Protein AF-A0A225NR59-F1 (afdb_monomer)

Radius of gyration: 24.7 Å; Cα contacts (8 Å, |Δi|>4): 193; chains: 1; bounding box: 70×63×64 Å

Organism: NCBI:txid1679460

Mean predicted aligned error: 16.96 Å

Sequence (267 aa):
MLPPLPATADVPAACGDSELRGACLKSCAVACEDPGFLQENVGYCLDNALVGRTPDMAPLTDAPHCAAHFDTAAAEPDAAESDAADIPEETDCSTLDRLSERRKCELAKVAPACSSTVSQLVGEAQLLVRVIDDEVSQYGDLLTRDWTDVTNQELLCSFTIDELDENYVIATENPAKLLSMKSRATDIQACQTEWEVFVRDNAATTGSDRLVDQVTRDAEDRLDALQGQIETISTSVATLENAAEIIVGIVDLHIIYCNPDGPTPPD

Structure (mmCIF, N/CA/C/O backbone):
data_AF-A0A225NR59-F1
#
_entry.id   AF-A0A225NR59-F1
#
loop_
_atom_site.group_PDB
_atom_site.id
_atom_site.type_symbol
_atom_site.label_atom_id
_atom_site.label_alt_id
_atom_site.label_comp_id
_atom_site.label_asym_id
_atom_site.label_entity_id
_atom_site.label_seq_id
_atom_site.pdbx_PDB_ins_code
_atom_site.Cartn_x
_atom_site.Cartn_y
_atom_site.Cartn_z
_atom_site.occupancy
_atom_site.B_iso_or_equiv
_atom_site.auth_seq_id
_atom_site.auth_comp_id
_atom_site.auth_asym_id
_atom_site.auth_atom_id
_atom_site.pdbx_PDB_model_num
ATOM 1 N N . MET A 1 1 ? 21.052 -50.364 10.014 1.00 35.09 1 MET A N 1
ATOM 2 C CA . MET A 1 1 ? 21.438 -49.112 9.335 1.00 35.09 1 MET A CA 1
ATOM 3 C C . MET A 1 1 ? 20.147 -48.381 9.041 1.00 35.09 1 MET A C 1
ATOM 5 O O . MET A 1 1 ? 19.395 -48.852 8.199 1.00 35.09 1 MET A O 1
ATOM 9 N N . LEU A 1 2 ? 19.822 -47.365 9.843 1.00 27.67 2 LEU A N 1
ATOM 10 C CA . LEU A 1 2 ? 18.687 -46.489 9.556 1.00 27.67 2 LEU A CA 1
ATOM 11 C C . LEU A 1 2 ? 19.075 -45.536 8.411 1.00 27.67 2 LEU A C 1
ATOM 13 O O . LEU A 1 2 ? 20.247 -45.154 8.348 1.00 27.67 2 LEU A O 1
ATOM 17 N N . PRO A 1 3 ? 18.142 -45.185 7.511 1.00 31.31 3 PRO A N 1
ATOM 18 C CA . PRO A 1 3 ? 18.387 -44.175 6.490 1.00 31.31 3 PRO A CA 1
ATOM 19 C C . PRO A 1 3 ? 18.597 -42.791 7.138 1.00 31.31 3 PRO A C 1
ATOM 21 O O . PRO A 1 3 ? 18.069 -42.548 8.227 1.00 31.31 3 PRO A O 1
ATOM 24 N N . PRO A 1 4 ? 19.380 -41.898 6.508 1.00 29.73 4 PRO A N 1
ATOM 25 C CA . PRO A 1 4 ? 19.554 -40.530 6.985 1.00 29.73 4 PRO A CA 1
ATOM 26 C C . PRO A 1 4 ? 18.217 -39.775 6.925 1.00 29.73 4 PRO A C 1
ATOM 28 O O . PRO A 1 4 ? 17.467 -39.919 5.961 1.00 29.73 4 PRO A O 1
ATOM 31 N N . LEU A 1 5 ? 17.920 -38.996 7.970 1.00 29.42 5 LEU A N 1
ATOM 32 C CA . LEU A 1 5 ? 16.810 -38.037 7.986 1.00 29.42 5 LEU A CA 1
ATOM 33 C C . LEU A 1 5 ? 17.047 -36.971 6.896 1.00 29.42 5 LEU A C 1
ATOM 35 O O . LEU A 1 5 ? 18.203 -36.576 6.710 1.00 29.42 5 LEU A O 1
ATOM 39 N N . PRO A 1 6 ? 16.009 -36.528 6.164 1.00 33.16 6 PRO A N 1
ATOM 40 C CA . PRO A 1 6 ? 16.171 -35.524 5.121 1.00 33.16 6 PRO A CA 1
ATOM 41 C C . PRO A 1 6 ? 16.565 -34.176 5.736 1.00 33.16 6 PRO A C 1
ATOM 43 O O . PRO A 1 6 ? 16.084 -33.802 6.803 1.00 33.16 6 PRO A O 1
ATOM 46 N N . ALA A 1 7 ? 17.473 -33.477 5.057 1.00 38.88 7 ALA A N 1
ATOM 47 C CA . ALA A 1 7 ? 17.830 -32.101 5.366 1.00 38.88 7 ALA A CA 1
ATOM 48 C C . ALA A 1 7 ? 16.610 -31.189 5.157 1.00 38.88 7 ALA A C 1
ATOM 50 O O . ALA A 1 7 ? 15.870 -31.365 4.189 1.00 38.88 7 ALA A O 1
ATOM 51 N N . THR A 1 8 ? 16.424 -30.232 6.064 1.00 43.00 8 THR A N 1
ATOM 52 C CA . THR A 1 8 ? 15.487 -29.112 5.929 1.00 43.00 8 THR A CA 1
ATOM 53 C C . THR A 1 8 ? 15.770 -28.380 4.622 1.00 43.00 8 THR A C 1
ATOM 55 O O . THR A 1 8 ? 16.885 -27.902 4.417 1.00 43.00 8 THR A O 1
ATOM 58 N N . ALA A 1 9 ? 14.791 -28.338 3.725 1.00 44.75 9 ALA A N 1
ATOM 59 C CA . ALA A 1 9 ? 14.881 -27.557 2.503 1.00 44.75 9 ALA A CA 1
ATOM 60 C C . ALA A 1 9 ? 14.202 -26.207 2.737 1.00 44.75 9 ALA A C 1
ATOM 62 O O . ALA A 1 9 ? 13.076 -26.172 3.236 1.00 44.75 9 ALA A O 1
ATOM 63 N N . ASP A 1 10 ? 14.873 -25.118 2.356 1.00 63.62 10 ASP A N 1
ATOM 64 C CA . ASP A 1 10 ? 14.230 -23.815 2.202 1.00 63.62 10 ASP A CA 1
ATOM 65 C C . ASP A 1 10 ? 12.964 -23.979 1.354 1.00 63.62 10 ASP A C 1
ATOM 67 O O . ASP A 1 10 ? 12.984 -24.654 0.317 1.00 63.62 10 ASP A O 1
ATOM 71 N N . VAL A 1 11 ? 11.851 -23.395 1.805 1.00 64.69 11 VAL A N 1
ATOM 72 C CA . VAL A 1 11 ? 10.526 -23.551 1.179 1.00 64.69 11 VAL A CA 1
ATOM 73 C C . VAL A 1 11 ? 10.568 -23.265 -0.337 1.00 64.69 11 VAL A C 1
ATOM 75 O O . VAL A 1 11 ? 10.035 -24.083 -1.093 1.00 64.69 11 VAL A O 1
ATOM 78 N N . PRO A 1 12 ? 11.276 -22.224 -0.832 1.00 63.84 12 PRO A N 1
ATOM 79 C CA . PRO A 1 12 ? 11.473 -22.014 -2.270 1.00 63.84 12 PRO A CA 1
ATOM 80 C C . PRO A 1 12 ? 12.200 -23.165 -2.985 1.00 63.84 12 PRO A C 1
ATOM 82 O O . PRO A 1 12 ? 11.816 -23.556 -4.087 1.00 63.84 12 PRO A O 1
ATOM 85 N N . ALA A 1 13 ? 13.215 -23.767 -2.360 1.00 73.25 13 ALA A N 1
ATOM 86 C CA . ALA A 1 13 ? 13.981 -24.865 -2.949 1.00 73.25 13 ALA A CA 1
ATOM 87 C C . ALA A 1 13 ? 13.173 -26.174 -3.006 1.00 73.25 13 ALA A C 1
ATOM 89 O O . ALA A 1 13 ? 13.198 -26.874 -4.020 1.00 73.25 13 ALA A O 1
ATOM 90 N N . ALA A 1 14 ? 12.409 -26.490 -1.955 1.00 74.50 14 ALA A N 1
ATOM 91 C CA . ALA A 1 14 ? 11.521 -27.658 -1.922 1.00 74.50 14 ALA A CA 1
ATOM 92 C C . ALA A 1 14 ? 10.396 -27.554 -2.963 1.00 74.50 14 ALA A C 1
ATOM 94 O O . ALA A 1 14 ? 10.054 -28.530 -3.633 1.00 74.50 14 ALA A O 1
ATOM 95 N N . CYS A 1 15 ? 9.860 -26.348 -3.142 1.00 81.00 15 CYS A N 1
ATOM 96 C CA . CYS A 1 15 ? 8.812 -26.061 -4.113 1.00 81.00 15 CYS A CA 1
ATOM 97 C C . CYS A 1 15 ? 9.334 -25.926 -5.553 1.00 81.00 15 CYS A C 1
ATOM 99 O O . CYS A 1 15 ? 8.544 -25.725 -6.470 1.00 81.00 15 CYS A O 1
ATOM 101 N N . GLY A 1 16 ? 10.636 -26.094 -5.806 1.00 77.69 16 GLY A N 1
ATOM 102 C CA . GLY A 1 16 ? 11.160 -26.231 -7.169 1.00 77.69 16 GLY A CA 1
ATOM 103 C C . GLY A 1 16 ? 10.673 -27.511 -7.867 1.00 77.69 16 GLY A C 1
ATOM 104 O O . GLY A 1 16 ? 10.491 -27.534 -9.091 1.00 77.69 16 GLY A O 1
ATOM 105 N N . ASP A 1 17 ? 10.380 -28.566 -7.101 1.00 82.88 17 ASP A N 1
ATOM 106 C CA . ASP A 1 17 ? 9.884 -29.841 -7.622 1.00 82.88 17 ASP A CA 1
ATOM 107 C C . ASP A 1 17 ? 8.422 -29.724 -8.100 1.00 82.88 17 ASP A C 1
ATOM 109 O O . ASP A 1 17 ? 7.538 -29.227 -7.398 1.00 82.88 17 ASP A O 1
ATOM 113 N N . SER A 1 18 ? 8.148 -30.163 -9.331 1.00 78.25 18 SER A N 1
ATOM 114 C CA . SER A 1 18 ? 6.807 -30.115 -9.925 1.00 78.25 18 SER A CA 1
ATOM 115 C C . SER A 1 18 ? 5.796 -31.054 -9.259 1.00 78.25 18 SER A C 1
ATOM 117 O O . SER A 1 18 ? 4.605 -30.739 -9.251 1.00 78.25 18 SER A O 1
ATOM 119 N N . GLU A 1 19 ? 6.233 -32.189 -8.706 1.00 80.00 19 GLU A N 1
ATOM 120 C CA . GLU A 1 19 ? 5.344 -33.122 -8.000 1.00 80.00 19 GLU A CA 1
ATOM 121 C C . GLU A 1 19 ? 4.915 -32.546 -6.646 1.00 80.00 19 GLU A C 1
ATOM 123 O O . GLU A 1 19 ? 3.725 -32.568 -6.320 1.00 80.00 19 GLU A O 1
ATOM 128 N N . LEU A 1 20 ? 5.849 -31.944 -5.900 1.00 82.06 20 LEU A N 1
ATOM 129 C CA . LEU A 1 20 ? 5.542 -31.271 -4.633 1.00 82.06 20 LEU A CA 1
ATOM 130 C C . LEU A 1 20 ? 4.666 -30.035 -4.843 1.00 82.06 20 LEU A C 1
ATOM 132 O O . LEU A 1 20 ? 3.708 -29.846 -4.101 1.00 82.06 20 LEU A O 1
ATOM 136 N N . ARG A 1 21 ? 4.901 -29.244 -5.893 1.00 84.12 21 ARG A N 1
ATOM 137 C CA . ARG A 1 21 ? 4.034 -28.104 -6.245 1.00 84.12 21 ARG A CA 1
ATOM 138 C C . ARG A 1 21 ? 2.584 -28.489 -6.507 1.00 84.12 21 ARG A C 1
ATOM 140 O O . ARG A 1 21 ? 1.676 -27.777 -6.098 1.00 84.12 21 ARG A O 1
ATOM 147 N N . GLY A 1 22 ? 2.356 -29.610 -7.188 1.00 80.94 22 GLY A N 1
ATOM 148 C CA . GLY A 1 22 ? 1.000 -30.084 -7.467 1.00 80.94 22 GLY A CA 1
ATOM 149 C C . GLY A 1 22 ? 0.289 -30.648 -6.235 1.00 80.94 22 GLY A C 1
ATOM 150 O O . GLY A 1 22 ? -0.932 -30.549 -6.131 1.00 80.94 22 GLY A O 1
ATOM 151 N N . ALA A 1 23 ? 1.038 -31.247 -5.307 1.00 83.31 23 ALA A N 1
ATOM 152 C CA . ALA A 1 23 ? 0.480 -31.926 -4.141 1.00 83.31 23 ALA A CA 1
ATOM 153 C C . ALA A 1 23 ? 0.411 -31.054 -2.875 1.00 83.31 23 ALA A C 1
ATOM 155 O O . ALA A 1 23 ? -0.440 -31.301 -2.019 1.00 83.31 23 ALA A O 1
ATOM 156 N N . CYS A 1 24 ? 1.283 -30.052 -2.752 1.00 86.19 24 CYS A N 1
ATOM 157 C CA . CYS A 1 24 ? 1.530 -29.274 -1.536 1.00 86.19 24 CYS A CA 1
ATOM 158 C C . CYS A 1 24 ? 1.283 -27.774 -1.757 1.00 86.19 24 CYS A C 1
ATOM 160 O O . CYS A 1 24 ? 2.121 -26.931 -1.436 1.00 86.19 24 CYS A O 1
ATOM 162 N N . LEU A 1 25 ? 0.128 -27.442 -2.342 1.00 84.75 25 LEU A N 1
ATOM 163 C CA . LEU A 1 25 ? -0.228 -26.079 -2.746 1.00 84.75 25 LEU A CA 1
ATOM 164 C C . LEU A 1 25 ? -0.242 -25.072 -1.588 1.00 84.75 25 LEU A C 1
ATOM 166 O O . LEU A 1 25 ? 0.129 -23.920 -1.791 1.00 84.75 25 LEU A O 1
ATOM 170 N N . LYS A 1 26 ? -0.666 -25.473 -0.383 1.00 83.19 26 LYS A N 1
ATOM 171 C CA . LYS A 1 26 ? -0.682 -24.586 0.789 1.00 83.19 26 LYS A CA 1
ATOM 172 C C . LYS A 1 26 ? 0.737 -24.362 1.305 1.00 83.19 26 LYS A C 1
ATOM 174 O O . LYS A 1 26 ? 1.104 -23.219 1.552 1.00 83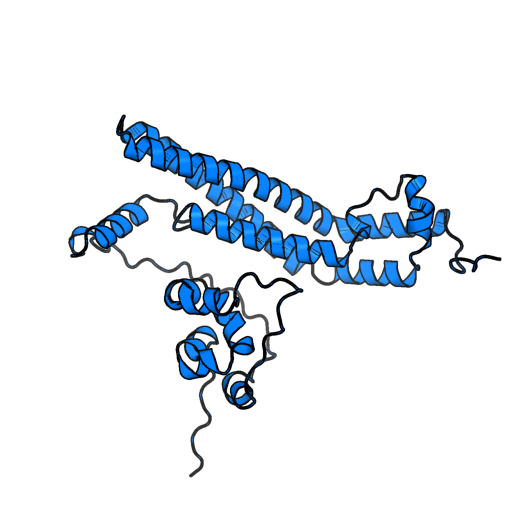.19 26 LYS A O 1
ATOM 179 N N . SER A 1 27 ? 1.536 -25.419 1.425 1.00 81.19 27 SER A N 1
ATOM 180 C CA . SER A 1 27 ? 2.933 -25.314 1.870 1.00 81.19 27 SER A CA 1
ATOM 181 C C . SER A 1 27 ? 3.795 -24.516 0.882 1.00 81.19 27 SER A C 1
ATOM 183 O O . SER A 1 27 ? 4.628 -23.713 1.291 1.00 81.19 27 SER A O 1
ATOM 185 N N . CYS A 1 28 ? 3.543 -24.664 -0.421 1.00 82.38 28 CYS A N 1
ATOM 186 C CA . CYS A 1 28 ? 4.257 -23.945 -1.475 1.00 82.38 28 CYS A CA 1
ATOM 187 C C . CYS A 1 28 ? 3.689 -22.564 -1.813 1.00 82.38 28 CYS A C 1
ATOM 189 O O . CYS A 1 28 ? 4.263 -21.877 -2.656 1.00 82.38 28 CYS A O 1
ATOM 191 N N . ALA A 1 29 ? 2.598 -22.132 -1.174 1.00 78.88 29 ALA A N 1
ATOM 192 C CA . ALA A 1 29 ? 2.084 -20.776 -1.351 1.00 78.88 29 ALA A CA 1
ATOM 193 C C . ALA A 1 29 ? 3.112 -19.732 -0.893 1.00 78.88 29 ALA A C 1
ATOM 195 O O . ALA A 1 29 ? 3.339 -18.753 -1.594 1.00 78.88 29 ALA A O 1
ATOM 196 N N . VAL A 1 30 ? 3.801 -20.007 0.220 1.00 76.81 30 VAL A N 1
ATOM 197 C CA . VAL A 1 30 ? 4.828 -19.122 0.792 1.00 76.81 30 VAL A CA 1
ATOM 198 C C . VAL A 1 30 ? 6.028 -18.963 -0.150 1.00 76.81 30 VAL A C 1
ATOM 200 O O . VAL A 1 30 ? 6.605 -17.889 -0.240 1.00 76.81 30 VAL A O 1
ATOM 203 N N . ALA A 1 31 ? 6.368 -19.989 -0.942 1.00 77.75 31 ALA A N 1
ATOM 204 C CA . ALA A 1 31 ? 7.421 -19.871 -1.955 1.00 77.75 31 ALA A CA 1
ATOM 205 C C . ALA A 1 31 ? 7.082 -18.832 -3.038 1.00 77.75 31 ALA A C 1
ATOM 207 O O . ALA A 1 31 ? 7.982 -18.222 -3.598 1.00 77.75 31 ALA A O 1
ATOM 208 N N . CYS A 1 32 ? 5.799 -18.597 -3.331 1.00 74.69 32 CYS A N 1
ATOM 209 C CA . CYS A 1 32 ? 5.384 -17.573 -4.292 1.00 74.69 32 CYS A CA 1
ATOM 210 C C . CYS A 1 32 ? 5.471 -16.136 -3.738 1.00 74.69 32 CYS A C 1
ATOM 212 O O . CYS A 1 32 ? 5.231 -15.194 -4.494 1.00 74.69 32 CYS A O 1
ATOM 214 N N . GLU A 1 33 ? 5.802 -15.964 -2.453 1.00 72.31 33 GLU A N 1
ATOM 215 C CA . GLU A 1 33 ? 6.138 -14.668 -1.847 1.00 72.31 33 GLU A CA 1
ATOM 216 C C . GLU A 1 33 ? 7.619 -14.309 -2.055 1.00 72.31 33 GLU A C 1
ATOM 218 O O . GLU A 1 33 ? 7.977 -13.134 -1.977 1.00 72.31 33 GLU A O 1
ATOM 223 N N . ASP A 1 34 ? 8.467 -15.296 -2.378 1.00 76.12 34 ASP A N 1
ATOM 224 C CA . ASP A 1 34 ? 9.861 -15.070 -2.754 1.00 76.12 34 ASP A CA 1
ATOM 225 C C . ASP A 1 34 ? 9.957 -14.524 -4.199 1.00 76.12 34 ASP A C 1
ATOM 227 O O . ASP A 1 34 ? 9.467 -15.169 -5.137 1.00 76.12 34 ASP A O 1
ATOM 231 N N . PRO A 1 35 ? 10.592 -13.356 -4.426 1.00 63.25 35 PRO A N 1
ATOM 232 C CA . PRO A 1 35 ? 10.655 -12.733 -5.749 1.00 63.25 35 PRO A CA 1
ATOM 233 C C . PRO A 1 35 ? 11.388 -13.573 -6.800 1.00 63.25 35 PRO A C 1
ATOM 235 O O . PRO A 1 35 ? 10.978 -13.581 -7.964 1.00 63.25 35 PRO A O 1
ATOM 238 N N . GLY A 1 36 ? 12.448 -14.287 -6.408 1.00 75.44 36 GLY A N 1
ATOM 239 C CA . GLY A 1 36 ? 13.232 -15.128 -7.315 1.00 75.44 36 GLY A CA 1
ATOM 240 C C . GLY A 1 36 ? 12.436 -16.349 -7.766 1.00 75.44 36 GLY A C 1
ATOM 241 O O . GLY A 1 36 ? 12.307 -16.623 -8.962 1.00 75.44 36 GLY A O 1
ATOM 242 N N . PHE A 1 37 ? 11.802 -17.032 -6.817 1.00 80.25 37 PHE A N 1
ATOM 243 C CA . PHE A 1 37 ? 10.938 -18.170 -7.092 1.00 80.25 37 PHE A CA 1
ATOM 244 C C . PHE A 1 37 ? 9.712 -17.776 -7.920 1.00 80.25 37 PHE A C 1
ATOM 246 O O . PHE A 1 37 ? 9.375 -18.472 -8.886 1.00 80.25 37 PHE A O 1
ATOM 253 N N . LEU A 1 38 ? 9.064 -16.654 -7.588 1.00 73.94 38 LEU A N 1
ATOM 254 C CA . LEU A 1 38 ? 7.930 -16.123 -8.342 1.00 73.94 38 LEU A CA 1
ATOM 255 C C . LEU A 1 38 ? 8.327 -15.813 -9.786 1.00 73.94 38 LEU A C 1
ATOM 257 O O . LEU A 1 38 ? 7.599 -16.192 -10.701 1.00 73.94 38 LEU A O 1
ATOM 261 N N . GLN A 1 39 ? 9.479 -15.177 -10.008 1.00 77.31 39 GLN A N 1
ATOM 262 C CA . GLN A 1 39 ? 9.963 -14.824 -11.345 1.00 77.31 39 GLN A CA 1
ATOM 263 C C . GLN A 1 39 ? 10.176 -16.055 -12.237 1.00 77.31 39 GLN A C 1
ATOM 265 O O . GLN A 1 39 ? 9.857 -16.020 -13.429 1.00 77.31 39 GLN A O 1
ATOM 270 N N . GLU A 1 40 ? 10.672 -17.154 -11.672 1.00 78.44 40 GLU A N 1
ATOM 271 C CA . GLU A 1 40 ? 10.905 -18.404 -12.403 1.00 78.44 40 GLU A CA 1
ATOM 272 C C . GLU A 1 40 ? 9.642 -19.271 -12.543 1.00 78.44 40 GLU A C 1
ATOM 274 O O . GLU A 1 40 ? 9.548 -20.088 -13.462 1.00 78.44 40 GLU A O 1
A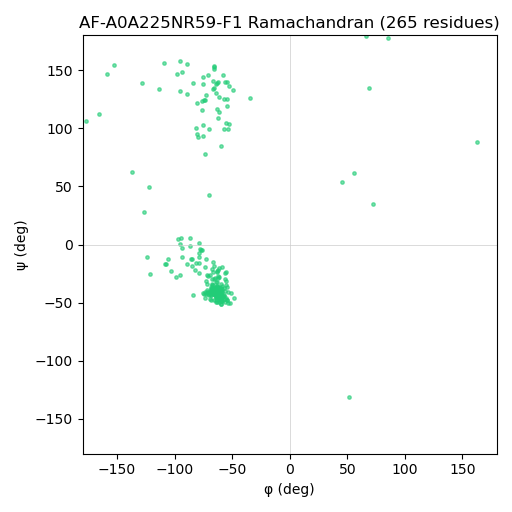TOM 279 N N . ASN A 1 41 ? 8.640 -19.078 -11.676 1.00 76.88 41 ASN A N 1
ATOM 280 C CA . ASN A 1 41 ? 7.458 -19.942 -11.568 1.00 76.88 41 ASN A CA 1
ATOM 281 C C . ASN A 1 41 ? 6.122 -19.183 -11.665 1.00 76.88 41 ASN A C 1
ATOM 283 O O . ASN A 1 41 ? 5.101 -19.662 -11.167 1.00 76.88 41 ASN A O 1
ATOM 287 N N . VAL A 1 42 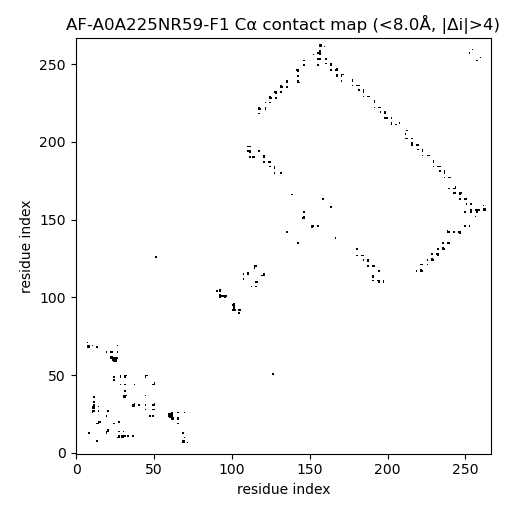? 6.099 -18.044 -12.372 1.00 72.88 42 VAL A N 1
ATOM 288 C CA . VAL A 1 42 ? 4.922 -17.162 -12.538 1.00 72.88 42 VAL A CA 1
ATOM 289 C C . VAL A 1 42 ? 3.661 -17.932 -12.934 1.00 72.88 42 VAL A C 1
ATOM 291 O O . VAL A 1 42 ? 2.607 -17.726 -12.341 1.00 72.88 42 VAL A O 1
ATOM 294 N N . GLY A 1 43 ? 3.767 -18.841 -13.912 1.00 72.94 43 GLY A N 1
ATOM 295 C CA . GLY A 1 43 ? 2.631 -19.650 -14.368 1.00 72.94 43 GLY A CA 1
ATOM 296 C C . GLY A 1 43 ? 2.037 -20.482 -13.234 1.00 72.94 43 GLY A C 1
ATOM 297 O O . GLY A 1 43 ? 0.851 -20.396 -12.963 1.00 72.94 43 GLY A O 1
ATOM 298 N N . TYR A 1 44 ? 2.872 -21.190 -12.474 1.00 80.75 44 TYR A N 1
ATOM 299 C CA . TYR A 1 44 ? 2.418 -21.961 -11.316 1.00 80.75 44 TYR A CA 1
ATOM 300 C C . TYR A 1 44 ? 1.754 -21.079 -10.244 1.00 80.75 44 TYR A C 1
ATOM 302 O O . TYR A 1 44 ? 0.662 -21.414 -9.778 1.00 80.75 44 TYR A O 1
ATOM 310 N N . CYS A 1 45 ? 2.378 -19.954 -9.881 1.00 79.81 45 CYS A N 1
ATOM 311 C CA . CYS A 1 45 ? 1.890 -19.069 -8.823 1.00 79.81 45 CYS A CA 1
ATOM 312 C C . CYS A 1 45 ? 0.575 -18.356 -9.191 1.00 79.81 45 CYS A C 1
ATOM 314 O O . CYS A 1 45 ? -0.285 -18.172 -8.328 1.00 79.81 45 CYS A O 1
ATOM 316 N N . LEU A 1 46 ? 0.385 -17.990 -10.463 1.00 73.44 46 LEU A N 1
ATOM 317 C CA . LEU A 1 46 ? -0.842 -17.346 -10.942 1.00 73.44 46 LEU A CA 1
ATOM 318 C C . LEU A 1 46 ? -1.944 -18.356 -11.288 1.00 73.44 46 LEU A C 1
ATOM 320 O O . LEU A 1 46 ? -3.088 -18.151 -10.886 1.00 73.44 46 LEU A O 1
ATOM 324 N N . ASP A 1 47 ? -1.620 -19.461 -11.965 1.00 76.62 47 ASP A N 1
ATOM 325 C CA . ASP A 1 47 ? -2.608 -20.459 -12.411 1.00 76.62 47 ASP A CA 1
ATOM 326 C C . ASP A 1 47 ? -3.273 -21.181 -11.232 1.00 76.62 47 ASP A C 1
ATOM 328 O O . ASP A 1 47 ? -4.436 -21.574 -11.312 1.00 76.62 47 ASP A O 1
ATOM 332 N N . ASN A 1 48 ? -2.553 -21.327 -10.115 1.00 73.25 48 ASN A N 1
ATOM 333 C CA . ASN A 1 48 ? -3.085 -21.910 -8.880 1.00 73.25 48 ASN A CA 1
ATOM 334 C C . ASN A 1 48 ? -3.618 -20.857 -7.899 1.00 73.25 48 ASN A C 1
ATOM 336 O O . ASN A 1 48 ? -4.002 -21.207 -6.780 1.00 73.25 48 ASN A O 1
ATOM 340 N N . ALA A 1 49 ? -3.643 -19.581 -8.305 1.00 73.00 49 ALA A N 1
ATOM 341 C CA . ALA A 1 49 ? -4.001 -18.452 -7.456 1.00 73.00 49 ALA A CA 1
ATOM 342 C C . ALA A 1 49 ? -3.298 -18.547 -6.093 1.00 73.00 49 ALA A C 1
ATOM 344 O O . ALA A 1 49 ? -3.952 -18.604 -5.058 1.00 73.00 49 ALA A O 1
ATOM 345 N N . LEU A 1 50 ? -1.971 -18.679 -6.085 1.00 76.62 50 LEU A N 1
ATOM 346 C CA . LEU A 1 50 ? -1.164 -18.717 -4.858 1.00 76.62 50 LEU A CA 1
ATOM 347 C C . LEU A 1 50 ? -0.721 -17.317 -4.433 1.00 76.62 50 LEU A C 1
ATOM 349 O O . LEU A 1 50 ? -0.389 -17.106 -3.275 1.00 76.62 50 LEU A O 1
ATOM 353 N N . VAL A 1 51 ? -0.801 -16.354 -5.352 1.00 64.44 51 VAL A N 1
ATOM 354 C CA . VAL A 1 51 ? -0.539 -14.932 -5.118 1.00 64.44 51 VAL A CA 1
ATOM 355 C C . VAL A 1 51 ? -1.842 -14.155 -5.287 1.00 64.44 51 VAL A C 1
ATOM 357 O O . VAL A 1 51 ? -2.566 -14.360 -6.261 1.00 64.44 51 VAL A O 1
ATOM 360 N N . GLY A 1 52 ? -2.149 -13.250 -4.353 1.00 56.38 52 GLY A N 1
ATOM 361 C CA . GLY A 1 52 ? -3.328 -12.378 -4.446 1.00 56.38 52 GLY A CA 1
ATOM 362 C C . GLY A 1 52 ? -4.667 -13.086 -4.218 1.00 56.38 52 GLY A C 1
ATOM 363 O O . GLY A 1 52 ? -5.661 -12.738 -4.857 1.00 56.38 52 GLY A O 1
ATOM 364 N N . ARG A 1 53 ? -4.694 -14.087 -3.329 1.00 68.25 53 ARG A N 1
ATOM 365 C CA . ARG A 1 53 ? -5.924 -14.788 -2.942 1.00 68.25 53 ARG A CA 1
ATOM 366 C C . ARG A 1 53 ? -6.869 -13.860 -2.195 1.00 68.25 53 ARG A C 1
ATOM 368 O O . ARG A 1 53 ? -6.446 -13.163 -1.283 1.00 68.25 53 ARG A O 1
ATOM 375 N N . THR A 1 54 ? -8.147 -13.899 -2.551 1.00 51.16 54 THR A N 1
ATOM 376 C CA . THR A 1 54 ? -9.206 -13.217 -1.801 1.00 51.16 54 THR A CA 1
ATOM 377 C C . THR A 1 54 ? -9.865 -14.186 -0.808 1.00 51.16 54 THR A C 1
ATOM 379 O O . THR A 1 54 ? -9.812 -15.403 -1.029 1.00 51.16 54 THR A O 1
ATOM 382 N N . PRO A 1 55 ? -10.519 -13.691 0.261 1.00 55.88 55 PRO A N 1
ATOM 383 C CA . PRO A 1 55 ? -11.219 -14.533 1.242 1.00 55.88 55 PRO A CA 1
ATOM 384 C C . PRO A 1 55 ? -12.283 -15.464 0.634 1.00 55.88 55 PRO A C 1
ATOM 386 O O . PRO A 1 55 ? -12.572 -16.522 1.188 1.00 55.88 55 PRO A O 1
ATOM 389 N N . ASP A 1 56 ? -12.825 -15.110 -0.535 1.00 58.94 56 ASP A N 1
ATOM 390 C CA . ASP A 1 56 ? -13.842 -15.885 -1.255 1.00 58.94 56 ASP A CA 1
ATOM 391 C C . ASP A 1 56 ? -13.280 -17.098 -2.028 1.00 58.94 56 ASP A C 1
ATOM 393 O O . ASP A 1 56 ? -14.040 -17.892 -2.593 1.00 58.94 56 ASP A O 1
ATOM 397 N N . MET A 1 57 ? -11.952 -17.262 -2.102 1.00 65.56 57 MET A N 1
ATOM 398 C CA . MET A 1 57 ? -11.322 -18.370 -2.828 1.00 65.56 57 MET A CA 1
ATOM 399 C C . MET A 1 57 ? -11.242 -19.650 -1.987 1.00 65.56 57 MET A C 1
ATOM 401 O O . MET A 1 57 ? -10.851 -19.631 -0.822 1.00 65.56 57 MET A O 1
ATOM 405 N N . ALA A 1 58 ? -11.517 -20.800 -2.614 1.00 74.88 58 ALA A N 1
ATOM 406 C CA . ALA A 1 58 ? -11.514 -22.107 -1.951 1.00 74.88 58 ALA A CA 1
ATOM 407 C C . ALA A 1 58 ? -10.180 -22.392 -1.233 1.00 74.88 58 ALA A C 1
ATOM 409 O O . ALA A 1 58 ? -9.146 -22.340 -1.897 1.00 74.88 58 ALA A O 1
ATOM 410 N N . PRO A 1 59 ? -10.169 -22.715 0.073 1.00 75.25 59 PRO A N 1
ATOM 411 C CA . PRO A 1 59 ? -8.949 -22.788 0.873 1.00 75.25 59 PRO A CA 1
ATOM 412 C C . PRO A 1 59 ? -7.918 -23.747 0.277 1.00 75.25 59 PRO A C 1
ATOM 414 O O . PRO A 1 59 ? -8.253 -24.834 -0.200 1.00 75.25 59 PRO A O 1
ATOM 417 N N . LEU A 1 60 ? -6.649 -23.340 0.328 1.00 82.44 60 LEU A N 1
ATOM 418 C CA . LEU A 1 60 ? -5.547 -24.191 -0.097 1.00 82.44 60 LEU A CA 1
ATOM 419 C C . LEU A 1 60 ? -5.430 -25.381 0.851 1.00 82.44 60 LEU A C 1
ATOM 421 O O . LEU A 1 60 ? -5.466 -25.234 2.075 1.00 82.44 60 LEU A O 1
ATOM 425 N N . THR A 1 61 ? -5.278 -26.566 0.274 1.00 80.19 61 THR A N 1
ATOM 426 C CA . THR A 1 61 ? -5.100 -27.804 1.027 1.00 80.19 61 THR A CA 1
ATOM 427 C C . THR A 1 61 ? -3.873 -28.528 0.511 1.00 80.19 61 THR A C 1
ATOM 429 O O . THR A 1 61 ? -3.627 -28.571 -0.692 1.00 80.19 61 THR A O 1
ATOM 432 N N . ASP A 1 62 ? -3.104 -29.074 1.446 1.00 81.00 62 ASP A N 1
ATOM 433 C CA . ASP A 1 62 ? -1.981 -29.945 1.138 1.00 81.00 62 ASP A CA 1
ATOM 434 C C . ASP A 1 62 ? -2.427 -31.403 1.157 1.00 81.00 62 ASP A C 1
ATOM 436 O O . ASP A 1 62 ? -3.294 -31.808 1.941 1.00 81.00 62 ASP A O 1
ATOM 440 N N . ALA A 1 63 ? -1.792 -32.222 0.325 1.00 80.81 63 ALA A N 1
ATOM 441 C CA . ALA A 1 63 ? -1.909 -33.662 0.431 1.00 80.81 63 ALA A CA 1
ATOM 442 C C . ALA A 1 63 ? -1.269 -34.166 1.747 1.00 80.81 63 ALA A 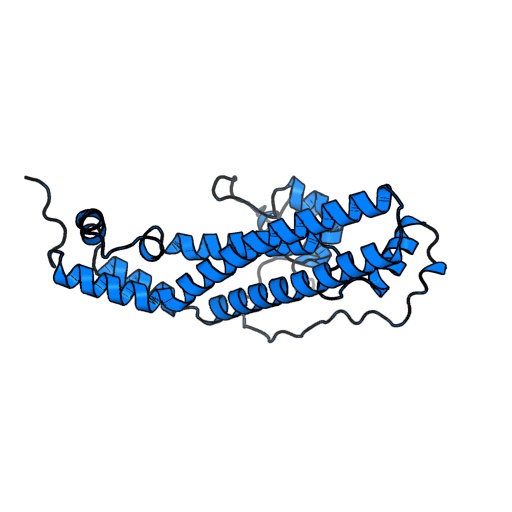C 1
ATOM 444 O O . ALA A 1 63 ? -0.307 -33.580 2.245 1.00 80.81 63 ALA A O 1
ATOM 445 N N . PRO A 1 64 ? -1.723 -35.307 2.303 1.00 75.56 64 PRO A N 1
ATOM 446 C CA . PRO A 1 64 ? -1.266 -35.790 3.613 1.00 75.56 64 PRO A CA 1
ATOM 447 C C . PRO A 1 64 ? 0.244 -36.051 3.738 1.00 75.56 64 PRO A C 1
ATOM 449 O O . PRO A 1 64 ? 0.757 -36.145 4.847 1.00 75.56 64 PRO A O 1
ATOM 452 N N . HIS A 1 65 ? 0.956 -36.207 2.618 1.00 76.69 65 HIS A N 1
ATOM 453 C CA . HIS A 1 65 ? 2.397 -36.461 2.599 1.00 76.69 65 HIS A CA 1
ATOM 454 C C . HIS A 1 65 ? 3.244 -35.180 2.659 1.00 76.69 65 HIS A C 1
ATOM 456 O O . HIS A 1 65 ? 4.436 -35.271 2.929 1.00 76.69 65 HIS A O 1
ATOM 462 N N . CYS A 1 66 ? 2.647 -34.001 2.466 1.00 73.50 66 CYS A N 1
ATOM 463 C CA . CYS A 1 66 ? 3.362 -32.724 2.431 1.00 73.50 66 CYS A CA 1
ATOM 464 C C . CYS A 1 66 ? 3.958 -32.333 3.786 1.00 73.50 66 CYS A C 1
ATOM 466 O O . CYS A 1 66 ? 5.061 -31.804 3.833 1.00 73.50 66 CYS A O 1
ATOM 468 N N . ALA A 1 67 ? 3.298 -32.677 4.897 1.00 70.56 67 ALA A N 1
ATOM 469 C CA . ALA A 1 67 ? 3.817 -32.399 6.238 1.00 70.56 67 ALA A CA 1
ATOM 470 C C . ALA A 1 67 ? 5.229 -32.982 6.454 1.00 70.56 67 ALA A C 1
ATOM 472 O O . ALA A 1 67 ? 6.074 -32.341 7.062 1.00 70.56 67 ALA A O 1
ATOM 473 N N . ALA A 1 68 ? 5.543 -34.142 5.865 1.00 70.56 68 ALA A N 1
ATOM 474 C CA . ALA A 1 68 ? 6.870 -34.755 5.975 1.00 70.56 68 ALA A CA 1
ATOM 475 C C . ALA A 1 68 ? 7.999 -33.956 5.288 1.00 70.56 68 ALA A C 1
ATOM 477 O O . ALA A 1 68 ? 9.170 -34.242 5.531 1.00 70.56 68 ALA A O 1
ATOM 478 N N . HIS A 1 69 ? 7.650 -32.995 4.428 1.00 67.25 69 HIS A N 1
ATOM 479 C CA . HIS A 1 69 ? 8.587 -32.149 3.688 1.00 67.25 69 HIS A CA 1
ATOM 480 C C . HIS A 1 69 ? 8.718 -30.734 4.270 1.00 67.25 69 HIS A C 1
ATOM 482 O O . HIS A 1 69 ? 9.743 -30.100 4.041 1.00 67.25 69 HIS A O 1
ATOM 488 N N . PHE A 1 70 ? 7.711 -30.258 5.015 1.00 68.12 70 PHE A N 1
ATOM 489 C CA . PHE A 1 70 ? 7.618 -28.862 5.463 1.00 68.12 70 PHE A CA 1
ATOM 490 C C . PHE A 1 70 ? 7.484 -28.684 6.991 1.00 68.12 70 PHE A C 1
ATOM 492 O O . PHE A 1 70 ? 7.654 -27.569 7.478 1.00 68.12 70 PHE A O 1
ATOM 499 N N . ASP A 1 71 ? 7.243 -29.743 7.779 1.00 48.19 71 ASP A N 1
ATOM 500 C CA . ASP A 1 71 ? 7.284 -29.648 9.247 1.00 48.19 71 ASP A CA 1
ATOM 501 C C . ASP A 1 71 ? 8.727 -29.710 9.766 1.00 48.19 71 ASP A C 1
ATOM 503 O O . ASP A 1 71 ? 9.265 -30.790 10.000 1.00 48.19 71 ASP A O 1
ATOM 507 N N . THR A 1 72 ? 9.321 -28.534 9.986 1.00 42.75 72 THR A N 1
ATOM 508 C CA . THR A 1 72 ? 10.107 -28.182 11.188 1.00 42.75 72 THR A CA 1
ATOM 509 C C . THR A 1 72 ? 10.565 -26.727 11.090 1.00 42.75 72 THR A C 1
ATOM 511 O O . THR A 1 72 ? 11.489 -26.455 10.335 1.00 42.75 72 THR A O 1
ATOM 514 N N . ALA A 1 73 ? 9.957 -25.828 11.874 1.00 37.38 73 ALA A N 1
ATOM 515 C CA . ALA A 1 73 ? 10.627 -24.798 12.690 1.00 37.38 73 ALA A CA 1
ATOM 516 C C . ALA A 1 73 ? 9.634 -23.700 13.115 1.00 37.38 73 ALA A C 1
ATOM 518 O O . ALA A 1 73 ? 9.511 -22.651 12.496 1.00 37.38 73 ALA A O 1
ATOM 519 N N . ALA A 1 74 ? 8.974 -23.922 14.251 1.00 39.41 74 ALA A N 1
ATOM 520 C CA . ALA A 1 74 ? 8.753 -22.830 15.185 1.00 39.41 74 ALA A CA 1
ATOM 521 C C . ALA A 1 74 ? 10.097 -22.580 15.894 1.00 39.41 74 ALA A C 1
ATOM 523 O O . ALA A 1 74 ? 10.408 -23.296 16.844 1.00 39.41 74 ALA A O 1
ATOM 524 N N . ALA A 1 75 ? 10.922 -21.654 15.398 1.00 31.59 75 ALA A N 1
ATOM 525 C CA . ALA A 1 75 ? 12.094 -21.144 16.115 1.00 31.59 75 ALA A CA 1
ATOM 526 C C . ALA A 1 75 ? 12.638 -19.857 15.465 1.00 31.59 75 ALA A C 1
ATOM 528 O O . ALA A 1 75 ? 13.185 -19.905 14.375 1.00 31.59 75 ALA A O 1
ATOM 529 N N . GLU A 1 76 ? 12.493 -18.768 16.224 1.00 28.36 76 GLU A N 1
ATOM 530 C CA . GLU A 1 76 ? 13.360 -17.582 16.328 1.00 28.36 76 GLU A CA 1
ATOM 531 C C . GLU A 1 76 ? 13.481 -16.595 15.138 1.00 28.36 76 GLU A C 1
ATOM 533 O O . GLU A 1 76 ? 13.644 -16.989 13.988 1.00 28.36 76 GLU A O 1
ATOM 538 N N . PRO A 1 77 ? 13.405 -15.272 15.415 1.00 34.69 77 PRO A N 1
ATOM 539 C CA . PRO A 1 77 ? 13.615 -14.234 14.419 1.00 34.69 77 PRO A CA 1
ATOM 540 C C . PRO A 1 77 ? 15.121 -14.061 14.220 1.00 34.69 77 PRO A C 1
ATOM 542 O O . PRO A 1 77 ? 15.766 -13.318 14.963 1.00 34.69 77 PRO A O 1
ATOM 545 N N . ASP A 1 78 ? 15.686 -14.766 13.245 1.00 30.58 78 ASP A N 1
ATOM 546 C CA . ASP A 1 78 ? 17.049 -14.480 12.820 1.00 30.58 78 ASP A CA 1
ATOM 547 C C . ASP A 1 78 ? 17.085 -13.210 11.968 1.00 30.58 78 ASP A C 1
ATOM 549 O O . ASP A 1 78 ? 16.192 -12.906 11.172 1.00 30.58 78 ASP A O 1
ATOM 553 N N . ALA A 1 79 ? 18.111 -12.419 12.254 1.00 32.84 79 ALA A N 1
ATOM 554 C CA . ALA A 1 79 ? 18.339 -11.095 11.725 1.00 32.84 79 ALA A CA 1
ATOM 555 C C . ALA A 1 79 ? 18.330 -11.090 10.194 1.00 32.84 79 ALA A C 1
ATOM 557 O O . ALA A 1 79 ? 18.910 -11.962 9.554 1.00 32.84 79 ALA A O 1
ATOM 558 N N . ALA A 1 80 ? 17.719 -10.047 9.631 1.00 34.69 80 ALA A N 1
ATOM 559 C CA . ALA A 1 80 ? 17.816 -9.708 8.224 1.00 34.69 80 ALA A CA 1
ATOM 560 C C . ALA A 1 80 ? 19.292 -9.593 7.812 1.00 34.69 80 ALA A C 1
ATOM 562 O O . ALA A 1 80 ? 19.943 -8.569 8.039 1.00 34.69 80 ALA A O 1
ATOM 563 N N . GLU A 1 81 ? 19.810 -10.650 7.195 1.00 29.98 81 GLU A N 1
ATOM 564 C CA . GLU A 1 81 ? 20.957 -10.550 6.316 1.00 29.98 81 GLU A CA 1
ATOM 565 C C . GLU A 1 81 ? 20.425 -9.929 5.024 1.00 29.98 81 GLU A C 1
ATOM 567 O O . GLU A 1 81 ? 19.675 -10.520 4.251 1.00 29.98 81 GLU A O 1
ATOM 572 N N . SER A 1 82 ? 20.713 -8.637 4.893 1.00 37.91 82 SER A N 1
ATOM 573 C CA . SER A 1 82 ? 20.552 -7.858 3.678 1.00 37.91 82 SER A CA 1
ATOM 574 C C . SER A 1 82 ? 21.411 -8.489 2.579 1.00 37.91 82 SER A C 1
ATOM 576 O O . SER A 1 82 ? 22.524 -8.026 2.326 1.00 37.91 82 SER A O 1
ATOM 578 N N . ASP A 1 83 ? 20.878 -9.495 1.892 1.00 28.14 83 ASP A N 1
ATOM 579 C CA . ASP A 1 83 ? 21.323 -9.850 0.548 1.00 28.14 83 ASP A CA 1
ATOM 580 C C . ASP A 1 83 ? 20.787 -8.783 -0.412 1.00 28.14 83 ASP A C 1
ATOM 582 O O . ASP A 1 83 ? 19.816 -8.945 -1.152 1.00 28.14 83 ASP A O 1
ATOM 586 N N . ALA A 1 84 ? 21.470 -7.638 -0.396 1.00 33.81 84 ALA A N 1
ATOM 587 C CA . ALA A 1 84 ? 21.693 -6.928 -1.635 1.00 33.81 84 ALA A CA 1
ATOM 588 C C . ALA A 1 84 ? 22.362 -7.949 -2.555 1.00 33.81 84 ALA A C 1
ATOM 590 O O . ALA A 1 84 ? 23.519 -8.297 -2.331 1.00 33.81 84 ALA A O 1
ATOM 591 N N . ALA A 1 85 ? 21.610 -8.484 -3.519 1.00 36.09 85 ALA A N 1
ATOM 592 C CA . ALA A 1 85 ? 22.164 -9.340 -4.548 1.00 36.09 85 ALA A CA 1
ATOM 593 C C . ALA A 1 85 ? 23.334 -8.588 -5.187 1.00 36.09 85 ALA A C 1
ATOM 595 O O . ALA A 1 85 ? 23.151 -7.632 -5.944 1.00 36.09 85 ALA A O 1
ATOM 596 N N . ASP A 1 86 ? 24.531 -9.010 -4.796 1.00 33.44 86 ASP A N 1
ATOM 597 C CA . ASP A 1 86 ? 25.809 -8.598 -5.330 1.00 33.44 86 ASP A CA 1
ATOM 598 C C . ASP A 1 86 ? 25.739 -8.916 -6.827 1.00 33.44 86 ASP A C 1
ATOM 600 O O . ASP A 1 86 ? 25.810 -10.075 -7.245 1.00 33.44 86 ASP A O 1
ATOM 604 N N . ILE A 1 87 ? 25.459 -7.899 -7.647 1.00 41.38 87 ILE A N 1
ATOM 605 C CA . ILE A 1 87 ? 25.527 -8.012 -9.100 1.00 41.38 87 ILE A CA 1
ATOM 606 C C . ILE A 1 87 ? 26.991 -8.349 -9.377 1.00 41.38 87 ILE A C 1
ATOM 608 O O . ILE A 1 87 ? 27.841 -7.492 -9.117 1.00 41.38 87 ILE A O 1
ATOM 612 N N . PRO A 1 88 ? 27.332 -9.548 -9.889 1.00 42.34 88 PRO A N 1
ATOM 613 C CA . PRO A 1 88 ? 28.707 -9.800 -10.261 1.00 42.34 88 PRO A CA 1
ATOM 614 C C . PRO A 1 88 ? 29.110 -8.734 -11.279 1.00 42.34 88 PRO A C 1
ATOM 616 O O . PRO A 1 88 ? 28.412 -8.515 -12.279 1.00 42.34 88 PRO A O 1
ATOM 619 N N . GLU A 1 89 ? 30.206 -8.045 -10.959 1.00 47.00 89 GLU A N 1
ATOM 620 C CA . GLU A 1 89 ? 30.860 -7.044 -11.791 1.00 47.00 89 GLU A CA 1
ATOM 621 C C . GLU A 1 89 ? 30.762 -7.415 -13.280 1.00 47.00 89 GLU A C 1
ATOM 623 O O . GLU A 1 89 ? 31.135 -8.506 -13.708 1.00 47.00 89 GLU A O 1
ATOM 628 N N . GLU A 1 90 ? 30.251 -6.467 -14.067 1.00 59.03 90 GLU A N 1
ATOM 629 C CA . GLU A 1 90 ? 30.403 -6.409 -15.521 1.00 59.03 90 GLU A CA 1
ATOM 630 C C . GLU A 1 90 ? 29.942 -7.642 -16.319 1.00 59.03 90 GLU A C 1
ATOM 632 O O . GLU A 1 90 ? 30.681 -8.204 -17.128 1.00 59.03 90 GLU A O 1
ATOM 637 N N . THR A 1 91 ? 28.653 -7.992 -16.242 1.00 67.56 91 THR A N 1
ATOM 638 C CA . THR A 1 91 ? 28.062 -8.761 -17.352 1.00 67.56 91 THR A CA 1
ATOM 639 C C . THR A 1 91 ? 28.133 -7.911 -18.630 1.00 67.56 91 THR A C 1
ATOM 641 O O . THR A 1 91 ? 27.440 -6.893 -18.769 1.00 67.56 91 THR A O 1
ATOM 644 N N . ASP A 1 92 ? 29.003 -8.279 -19.572 1.00 81.06 92 ASP A N 1
ATOM 645 C CA . ASP A 1 92 ? 29.070 -7.646 -20.889 1.00 81.06 92 ASP A CA 1
ATOM 646 C C . ASP A 1 92 ? 27.830 -8.037 -21.701 1.00 81.06 92 ASP A C 1
ATOM 648 O O . ASP A 1 92 ? 27.758 -9.112 -22.300 1.00 81.06 92 ASP A O 1
ATOM 652 N N . CYS A 1 93 ? 26.844 -7.138 -21.733 1.00 82.56 93 CYS A N 1
ATOM 653 C CA . CYS A 1 93 ? 25.582 -7.335 -22.440 1.00 82.56 93 CYS A CA 1
ATOM 654 C C . CYS A 1 93 ? 25.781 -7.672 -23.926 1.00 82.56 93 CYS A C 1
ATOM 656 O O . CYS A 1 93 ? 24.914 -8.310 -24.527 1.00 82.56 93 CYS A O 1
ATOM 658 N N . SER A 1 94 ? 26.916 -7.290 -24.527 1.00 82.94 94 SER A N 1
ATOM 659 C CA . SER A 1 94 ? 27.215 -7.562 -25.935 1.00 82.94 94 SER A CA 1
ATOM 660 C C . SER A 1 94 ? 27.415 -9.051 -26.243 1.00 82.94 94 SER A C 1
ATOM 662 O O . SER A 1 94 ? 27.211 -9.465 -27.386 1.00 82.94 94 SER A O 1
ATOM 664 N N . THR A 1 95 ? 27.724 -9.860 -25.224 1.00 87.06 95 THR A N 1
ATOM 665 C CA . THR A 1 95 ? 27.920 -11.316 -25.328 1.00 87.06 95 THR A CA 1
ATOM 666 C C . THR A 1 95 ? 26.612 -12.112 -25.392 1.00 87.06 95 THR A C 1
ATOM 668 O O . THR A 1 95 ? 26.633 -13.298 -25.707 1.00 87.06 95 THR A O 1
ATOM 671 N N . LEU A 1 96 ? 25.465 -11.471 -25.135 1.00 83.31 96 LEU A N 1
ATOM 672 C CA . LEU A 1 96 ? 24.155 -12.122 -25.158 1.00 83.31 96 LEU A CA 1
ATOM 673 C C . LEU A 1 96 ? 23.637 -12.264 -26.594 1.00 83.31 96 LEU A C 1
ATOM 675 O O . LEU A 1 96 ? 23.447 -11.267 -27.301 1.00 83.31 96 LEU A O 1
ATOM 679 N N . ASP A 1 97 ? 23.359 -13.499 -27.016 1.00 79.75 97 ASP A N 1
ATOM 680 C CA . ASP A 1 97 ? 22.945 -13.836 -28.387 1.00 79.75 97 ASP A CA 1
ATOM 681 C C . ASP A 1 97 ? 21.568 -13.270 -28.760 1.00 79.75 97 ASP A C 1
ATOM 683 O O . ASP A 1 97 ? 21.331 -12.868 -29.903 1.00 79.75 97 ASP A O 1
ATOM 687 N N . ARG A 1 98 ? 20.638 -13.210 -27.801 1.00 78.31 98 ARG A N 1
ATOM 688 C CA . ARG A 1 98 ? 19.282 -12.709 -28.042 1.00 78.31 98 ARG A CA 1
ATOM 689 C C . ARG A 1 98 ? 19.209 -11.205 -27.822 1.00 78.31 98 ARG A C 1
ATOM 691 O O . ARG A 1 98 ? 19.543 -10.702 -26.752 1.00 78.31 98 ARG A O 1
ATOM 698 N N . LEU A 1 99 ? 18.653 -10.491 -28.806 1.00 66.31 99 LEU A N 1
ATOM 699 C CA . LEU A 1 99 ? 18.430 -9.042 -28.729 1.00 66.31 99 LEU A CA 1
ATOM 700 C C . LEU A 1 99 ? 17.642 -8.640 -27.473 1.00 66.31 99 LEU A C 1
ATOM 702 O O . LEU A 1 99 ? 17.972 -7.645 -26.840 1.00 66.31 99 LEU A O 1
ATOM 706 N N . SER A 1 100 ? 16.624 -9.416 -27.098 1.00 62.53 100 SER A N 1
ATOM 707 C CA . SER A 1 100 ? 15.817 -9.158 -25.902 1.00 62.53 100 SER A CA 1
ATOM 708 C C . SER A 1 100 ? 16.625 -9.252 -24.607 1.00 62.53 100 SER A C 1
ATOM 710 O O . SER A 1 100 ? 16.423 -8.444 -23.710 1.00 62.53 100 SER A O 1
ATOM 712 N N . GLU A 1 101 ? 17.543 -10.213 -24.504 1.00 71.44 101 GLU A N 1
ATOM 713 C CA . GLU A 1 101 ? 18.384 -10.416 -23.315 1.00 71.44 101 GLU A CA 1
ATOM 714 C C . GLU A 1 101 ? 19.469 -9.340 -23.242 1.00 71.44 101 GLU A C 1
ATOM 716 O O . GLU A 1 101 ? 19.653 -8.713 -22.201 1.00 71.44 101 GLU A O 1
ATOM 721 N N . ARG A 1 102 ? 20.087 -9.021 -24.385 1.00 71.19 102 ARG A N 1
ATOM 722 C CA . ARG A 1 102 ? 21.020 -7.898 -24.524 1.00 71.19 102 ARG A CA 1
ATOM 723 C C . ARG A 1 102 ? 20.397 -6.574 -24.104 1.00 71.19 102 ARG A C 1
ATOM 725 O O . ARG A 1 102 ? 20.976 -5.862 -23.292 1.00 71.19 102 ARG A O 1
ATOM 732 N N . ARG A 1 103 ? 19.199 -6.263 -24.610 1.00 73.06 103 ARG A N 1
ATOM 733 C CA . ARG A 1 103 ? 18.488 -5.024 -24.267 1.00 73.06 103 ARG A CA 1
ATOM 734 C C . ARG A 1 103 ? 18.076 -4.969 -22.802 1.00 73.06 103 ARG A C 1
ATOM 736 O O . ARG A 1 103 ? 18.205 -3.911 -22.206 1.00 73.06 103 ARG A O 1
ATOM 743 N N . LYS A 1 104 ? 17.627 -6.081 -22.212 1.00 69.50 104 LYS A N 1
ATOM 744 C CA . LYS A 1 104 ? 17.334 -6.145 -20.770 1.00 69.50 104 LYS A CA 1
ATOM 745 C C . LYS A 1 104 ? 18.581 -5.882 -19.927 1.00 69.50 104 LYS A C 1
ATOM 747 O O . LYS A 1 104 ? 18.512 -5.093 -18.998 1.00 69.50 104 LYS A O 1
ATOM 752 N N . CYS A 1 105 ? 19.713 -6.483 -20.288 1.00 74.06 105 CYS A N 1
ATOM 753 C CA . CYS A 1 105 ? 20.991 -6.249 -19.616 1.00 74.06 105 CYS A CA 1
ATOM 754 C C . CYS A 1 105 ? 21.453 -4.788 -19.747 1.00 74.06 105 CYS A C 1
ATOM 756 O O . CYS A 1 105 ? 21.861 -4.183 -18.763 1.00 74.06 105 CYS A O 1
ATOM 758 N N . GLU A 1 106 ? 21.362 -4.197 -20.943 1.00 72.00 106 GLU A N 1
ATOM 759 C CA . GLU A 1 106 ? 21.701 -2.783 -21.160 1.00 72.00 106 GLU A CA 1
ATOM 760 C C . GLU A 1 106 ? 20.797 -1.855 -20.342 1.00 72.00 106 GLU A C 1
ATOM 762 O O . GLU A 1 106 ? 21.287 -0.903 -19.741 1.00 72.00 106 GLU A O 1
ATOM 767 N N . LEU A 1 107 ? 19.495 -2.151 -20.289 1.00 69.12 107 LEU A N 1
ATOM 768 C CA . LEU A 1 107 ? 18.524 -1.367 -19.531 1.00 69.12 107 LEU A CA 1
ATOM 769 C C . LEU A 1 107 ? 18.752 -1.492 -18.019 1.00 69.12 107 LEU A C 1
ATOM 771 O O . LEU A 1 107 ? 18.697 -0.488 -17.323 1.00 69.12 107 LEU A O 1
ATOM 775 N N . ALA A 1 108 ? 19.078 -2.686 -17.518 1.00 70.31 108 ALA A N 1
ATOM 776 C CA . ALA A 1 108 ? 19.365 -2.924 -16.102 1.00 70.31 108 ALA A CA 1
ATOM 777 C C . ALA A 1 108 ? 20.587 -2.138 -15.587 1.00 70.31 108 ALA A C 1
ATOM 779 O O . ALA A 1 108 ? 20.696 -1.897 -14.392 1.00 70.31 108 ALA A O 1
ATOM 780 N N . LYS A 1 109 ? 21.494 -1.708 -16.476 1.00 73.94 109 LYS A N 1
ATOM 781 C CA . LYS A 1 109 ? 22.644 -0.855 -16.118 1.00 73.94 109 LYS A CA 1
ATOM 782 C C . LYS A 1 109 ? 22.292 0.622 -15.942 1.00 73.94 109 LYS A C 1
ATOM 784 O O . LYS A 1 109 ? 23.120 1.372 -15.434 1.00 73.94 109 LYS A O 1
ATOM 789 N N . VAL A 1 110 ? 21.130 1.054 -16.430 1.00 73.62 110 VAL A N 1
ATOM 790 C CA . VAL A 1 110 ? 20.712 2.467 -16.415 1.00 73.62 110 VAL A CA 1
ATOM 791 C C . VAL A 1 110 ? 19.409 2.700 -15.658 1.00 73.62 110 VAL A C 1
ATOM 793 O O . VAL A 1 110 ? 19.199 3.809 -15.180 1.00 73.62 110 VAL A O 1
ATOM 796 N N . ALA A 1 111 ? 18.546 1.688 -15.555 1.00 75.12 111 ALA A N 1
ATOM 797 C CA . ALA A 1 111 ? 17.311 1.749 -14.788 1.00 75.12 111 ALA A CA 1
ATOM 798 C C . ALA A 1 111 ? 17.598 1.901 -13.281 1.00 75.12 111 ALA A C 1
ATOM 800 O O . ALA A 1 111 ? 18.657 1.466 -12.818 1.00 75.12 111 ALA A O 1
ATOM 801 N N . PRO A 1 112 ? 16.666 2.491 -12.510 1.00 79.81 112 PRO A N 1
ATOM 802 C CA . PRO A 1 112 ? 16.768 2.545 -11.056 1.00 79.81 112 PRO A CA 1
ATOM 803 C C . PRO A 1 112 ? 16.996 1.159 -10.445 1.00 79.81 112 PRO A C 1
ATOM 805 O O . PRO A 1 112 ? 16.344 0.191 -10.827 1.00 79.81 112 PRO A O 1
ATOM 808 N N . ALA A 1 113 ? 17.904 1.063 -9.472 1.00 83.56 113 ALA A N 1
ATOM 809 C CA . ALA A 1 113 ? 18.213 -0.203 -8.802 1.00 83.56 113 ALA A CA 1
ATOM 810 C C . ALA A 1 113 ? 17.102 -0.649 -7.835 1.00 83.56 113 ALA A C 1
ATOM 812 O O . ALA A 1 113 ? 17.021 -1.823 -7.487 1.00 83.56 113 ALA A O 1
ATOM 813 N N . CYS A 1 114 ? 16.245 0.285 -7.415 1.00 76.31 114 CYS A N 1
ATOM 814 C CA . CYS A 1 114 ? 15.188 0.051 -6.437 1.00 76.31 114 CYS A CA 1
ATOM 815 C C . CYS A 1 114 ? 14.082 -0.902 -6.927 1.00 76.31 114 CYS A C 1
ATOM 817 O O . CYS A 1 114 ? 13.396 -1.510 -6.115 1.00 76.31 114 CYS A O 1
ATOM 819 N N . SER A 1 115 ? 13.891 -1.049 -8.244 1.00 80.88 115 SER A N 1
ATOM 820 C CA . SER A 1 115 ? 12.975 -2.031 -8.833 1.00 80.88 115 SER A CA 1
ATOM 821 C C . SER A 1 115 ? 13.371 -2.299 -10.278 1.00 80.88 115 SER A C 1
ATOM 823 O O . SER A 1 115 ? 13.809 -1.385 -10.968 1.00 80.88 115 SER A O 1
ATOM 825 N N . SER A 1 116 ? 13.191 -3.525 -10.778 1.00 74.50 116 SER A N 1
ATOM 826 C CA . SER A 1 116 ? 13.637 -3.869 -12.137 1.00 74.50 116 SER A CA 1
ATOM 827 C C . SER A 1 116 ? 12.782 -3.229 -13.239 1.00 74.50 116 SER A C 1
ATOM 829 O O . SER A 1 116 ? 13.259 -3.018 -14.357 1.00 74.50 116 SER A O 1
ATOM 831 N N . THR A 1 117 ? 11.509 -2.924 -12.948 1.00 76.62 117 THR A N 1
ATOM 832 C CA . THR A 1 117 ? 10.566 -2.293 -13.884 1.00 76.62 117 THR A CA 1
ATOM 833 C C . TH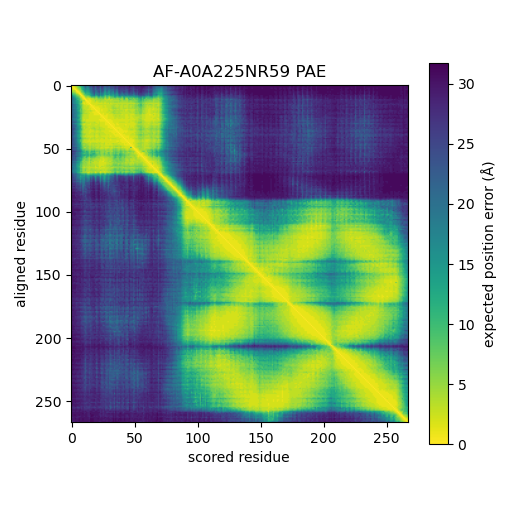R A 1 117 ? 9.490 -1.494 -13.144 1.00 76.62 117 THR A C 1
ATOM 835 O O . THR A 1 117 ? 9.082 -1.870 -12.048 1.00 76.62 117 THR A O 1
ATOM 838 N N . VAL A 1 118 ? 8.907 -0.483 -13.803 1.00 72.50 118 VAL A N 1
ATOM 839 C CA . VAL A 1 118 ? 7.714 0.235 -13.297 1.00 72.50 118 VAL A CA 1
ATOM 840 C C . VAL A 1 118 ? 6.558 -0.726 -12.983 1.00 72.50 118 VAL A C 1
ATOM 842 O O . VAL A 1 118 ? 5.835 -0.541 -12.013 1.00 72.50 118 VAL A O 1
ATOM 845 N N . SER A 1 119 ? 6.380 -1.789 -13.777 1.00 74.06 119 SER A N 1
ATOM 846 C CA . SER A 1 119 ? 5.311 -2.772 -13.534 1.00 74.06 119 SER A CA 1
ATOM 847 C C . SER A 1 119 ? 5.538 -3.596 -12.266 1.00 74.06 119 SER A C 1
ATOM 849 O O . SER A 1 119 ? 4.568 -3.907 -11.579 1.00 74.06 119 SER A O 1
ATOM 851 N N . GLN A 1 120 ? 6.791 -3.935 -11.952 1.00 76.88 120 GLN A N 1
ATOM 852 C CA . GLN A 1 120 ? 7.128 -4.613 -10.703 1.00 76.88 120 GLN A CA 1
ATOM 853 C C . GLN A 1 120 ? 6.850 -3.698 -9.506 1.00 76.88 120 GLN A C 1
ATOM 855 O O . GLN A 1 120 ? 6.152 -4.119 -8.590 1.00 76.88 120 GLN A O 1
ATOM 860 N N . LEU A 1 121 ? 7.295 -2.439 -9.564 1.00 78.06 121 LEU A N 1
ATOM 861 C CA . LEU A 1 121 ? 7.031 -1.448 -8.518 1.00 78.06 121 LEU A CA 1
ATOM 862 C C . LEU A 1 121 ? 5.525 -1.258 -8.258 1.00 78.06 121 LEU A C 1
ATOM 864 O O . LEU A 1 121 ? 5.082 -1.263 -7.112 1.00 78.06 121 LEU A O 1
ATOM 868 N N . VAL A 1 122 ? 4.714 -1.156 -9.319 1.00 72.94 122 VAL A N 1
ATOM 869 C CA .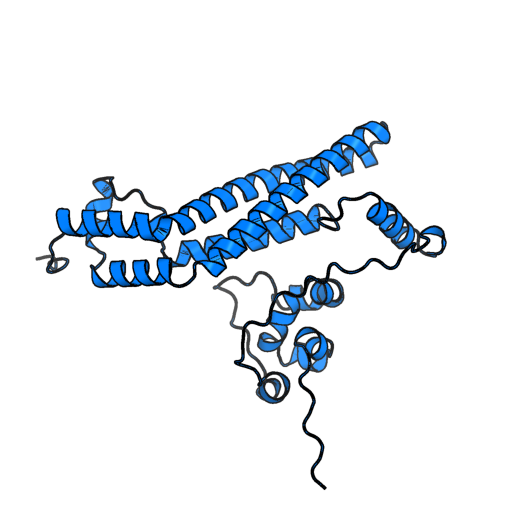 VAL A 1 122 ? 3.246 -1.090 -9.197 1.00 72.94 122 VAL A CA 1
ATOM 870 C C . VAL A 1 122 ? 2.682 -2.357 -8.543 1.00 72.94 122 VAL A C 1
ATOM 872 O O . VAL A 1 122 ? 1.782 -2.268 -7.713 1.00 72.94 122 VAL A O 1
ATOM 875 N N . GLY A 1 123 ? 3.199 -3.537 -8.893 1.00 73.06 123 GLY A N 1
ATOM 876 C CA . GLY A 1 123 ? 2.791 -4.798 -8.269 1.00 73.06 123 GLY A CA 1
ATOM 877 C C . GLY A 1 123 ? 3.111 -4.848 -6.773 1.00 73.06 123 GLY A C 1
ATOM 878 O O . GLY A 1 123 ? 2.255 -5.224 -5.975 1.00 73.06 123 GLY A O 1
ATOM 879 N N . GLU A 1 124 ? 4.310 -4.417 -6.381 1.00 77.75 124 GLU A N 1
ATOM 880 C CA . GLU A 1 124 ? 4.745 -4.346 -4.980 1.00 77.75 124 GLU A CA 1
ATOM 881 C C . GLU A 1 124 ? 3.886 -3.374 -4.162 1.00 77.75 124 GLU A C 1
ATOM 883 O O . GLU A 1 124 ? 3.464 -3.706 -3.053 1.00 77.75 124 GLU A O 1
ATOM 888 N N . ALA A 1 125 ? 3.549 -2.215 -4.730 1.00 74.31 125 ALA A N 1
ATOM 889 C CA . ALA A 1 125 ? 2.653 -1.252 -4.100 1.00 74.31 125 ALA A CA 1
ATOM 890 C C . ALA A 1 125 ? 1.234 -1.793 -3.929 1.00 74.31 125 ALA A C 1
ATOM 892 O O . ALA A 1 125 ? 0.664 -1.674 -2.848 1.00 74.31 125 ALA A O 1
ATOM 893 N N . GLN A 1 126 ? 0.679 -2.462 -4.944 1.00 77.56 126 GLN A N 1
ATOM 894 C CA . GLN A 1 126 ? -0.635 -3.102 -4.839 1.00 77.56 126 GLN A CA 1
ATOM 895 C C . GLN A 1 126 ? -0.669 -4.195 -3.768 1.00 77.56 126 GLN A C 1
ATOM 897 O O . GLN A 1 126 ? -1.676 -4.344 -3.075 1.00 77.56 126 GLN A O 1
ATOM 902 N N . LEU A 1 127 ? 0.410 -4.969 -3.625 1.00 77.88 127 LEU A N 1
ATOM 903 C CA . LEU A 1 127 ? 0.527 -5.949 -2.547 1.00 77.88 127 LEU A CA 1
ATOM 904 C C . LEU A 1 127 ? 0.564 -5.260 -1.182 1.00 77.88 127 LEU A C 1
ATOM 906 O O . LEU A 1 127 ? -0.124 -5.707 -0.268 1.00 77.88 127 LEU A O 1
ATOM 910 N N . LEU A 1 128 ? 1.310 -4.160 -1.048 1.00 76.94 128 LEU A N 1
ATOM 911 C CA . LEU A 1 128 ? 1.378 -3.410 0.204 1.00 76.94 128 LEU A CA 1
ATOM 912 C C . LEU A 1 128 ? 0.032 -2.770 0.575 1.00 76.94 128 LEU A C 1
ATOM 914 O O . LEU A 1 128 ? -0.364 -2.878 1.732 1.00 76.94 128 LEU A O 1
ATOM 918 N N . VAL A 1 129 ? -0.697 -2.187 -0.390 1.00 77.12 129 VAL A N 1
ATOM 919 C CA . VAL A 1 129 ? -2.077 -1.700 -0.185 1.00 77.12 129 VAL A CA 1
ATOM 920 C C . VAL A 1 129 ? -2.935 -2.803 0.425 1.00 77.12 129 VAL A C 1
ATOM 922 O O . VAL A 1 129 ? -3.549 -2.580 1.456 1.00 77.12 129 VAL A O 1
ATOM 925 N N . ARG A 1 130 ? -2.927 -4.010 -0.155 1.00 76.62 130 ARG A N 1
ATOM 926 C CA . ARG A 1 130 ? -3.747 -5.126 0.345 1.00 76.62 130 ARG A CA 1
ATOM 927 C C . ARG A 1 130 ? -3.370 -5.553 1.753 1.00 76.62 130 ARG A C 1
ATOM 929 O O . ARG A 1 130 ? -4.254 -5.748 2.567 1.00 76.62 130 ARG A O 1
ATOM 936 N N . VAL A 1 131 ? -2.075 -5.673 2.048 1.00 80.00 131 VAL A N 1
ATOM 937 C CA . VAL A 1 131 ? -1.614 -6.038 3.397 1.00 80.00 131 VAL A CA 1
ATOM 938 C C . VAL A 1 131 ? -2.073 -5.008 4.428 1.00 80.00 131 VAL A C 1
ATOM 940 O O . VAL A 1 131 ? -2.481 -5.377 5.526 1.00 80.00 131 VAL A O 1
ATOM 943 N N . ILE A 1 132 ? -2.011 -3.724 4.079 1.00 79.44 132 ILE A N 1
ATOM 944 C CA . ILE A 1 132 ? -2.454 -2.645 4.961 1.00 79.44 132 ILE A CA 1
ATOM 945 C C . ILE A 1 132 ? -3.979 -2.629 5.087 1.00 79.44 132 ILE A C 1
ATOM 947 O O . ILE A 1 132 ? -4.479 -2.480 6.196 1.00 79.44 132 ILE A O 1
ATOM 951 N N . ASP A 1 133 ? -4.716 -2.809 3.992 1.00 81.00 133 ASP A N 1
ATOM 952 C CA . ASP A 1 133 ? -6.180 -2.876 4.004 1.00 81.00 133 ASP A CA 1
ATOM 953 C C . ASP A 1 133 ? -6.670 -4.073 4.826 1.00 81.00 133 ASP A C 1
ATOM 955 O O . ASP A 1 133 ? -7.576 -3.920 5.641 1.00 81.00 133 ASP A O 1
ATOM 959 N N . ASP A 1 134 ? -6.038 -5.241 4.681 1.00 81.75 134 ASP A N 1
ATOM 960 C CA . ASP A 1 134 ? -6.317 -6.427 5.492 1.00 81.75 134 ASP A CA 1
ATOM 961 C C . ASP A 1 134 ? -6.045 -6.144 6.979 1.00 81.75 134 ASP A C 1
ATOM 963 O O . ASP A 1 134 ? -6.813 -6.574 7.841 1.00 81.75 134 ASP A O 1
ATOM 967 N N . GLU A 1 135 ? -5.002 -5.372 7.298 1.00 81.25 135 GLU A N 1
ATOM 968 C CA . GLU A 1 135 ? -4.717 -4.959 8.674 1.00 81.25 135 GLU A CA 1
ATOM 969 C C . GLU A 1 135 ? -5.753 -3.981 9.227 1.00 81.25 135 GLU A C 1
ATOM 971 O O . GLU A 1 135 ? -6.273 -4.189 10.320 1.00 81.25 135 GLU A O 1
ATOM 976 N N . VAL A 1 136 ? -6.098 -2.936 8.475 1.00 83.25 136 VAL A N 1
ATOM 977 C CA . VAL A 1 136 ? -7.131 -1.968 8.873 1.00 83.25 136 VAL A CA 1
ATOM 978 C C . VAL A 1 136 ? -8.486 -2.663 9.017 1.00 83.25 136 VAL A C 1
ATOM 980 O O . VAL A 1 136 ? -9.226 -2.374 9.957 1.00 83.25 136 VAL A O 1
ATOM 983 N N . SER A 1 137 ? -8.799 -3.619 8.138 1.00 83.12 137 SER A N 1
ATOM 984 C CA . SER A 1 137 ? -10.072 -4.347 8.143 1.00 83.12 137 SER A CA 1
ATOM 985 C C . SER A 1 137 ? -10.299 -5.179 9.405 1.00 83.12 137 SER A C 1
ATOM 987 O O . SER A 1 137 ? -11.454 -5.404 9.765 1.00 83.12 137 SER A O 1
ATOM 989 N N . GLN A 1 138 ? -9.236 -5.574 10.119 1.00 81.56 138 GLN A N 1
ATOM 990 C CA . GLN A 1 138 ? -9.359 -6.269 11.409 1.00 81.56 138 GLN A CA 1
ATOM 991 C C . GLN A 1 138 ? -10.075 -5.412 12.454 1.00 81.56 138 GLN A C 1
ATOM 993 O O . GLN A 1 138 ? -10.763 -5.953 13.313 1.00 81.56 138 GLN A O 1
ATOM 998 N N . TYR A 1 139 ? -9.977 -4.089 12.331 1.00 80.19 139 TYR A N 1
ATOM 999 C CA . TYR A 1 139 ? -10.672 -3.137 13.192 1.00 80.19 139 TYR A CA 1
ATOM 1000 C C . TYR A 1 139 ? -12.025 -2.689 12.611 1.00 80.19 139 TYR A C 1
ATOM 1002 O O . TYR A 1 139 ? -12.750 -1.923 13.241 1.00 80.19 139 TYR A O 1
ATOM 1010 N N . GLY A 1 140 ? -12.387 -3.141 11.406 1.00 79.38 140 GLY A N 1
ATOM 1011 C CA . GLY A 1 140 ? -13.638 -2.795 10.730 1.00 79.38 140 GLY A CA 1
ATOM 1012 C C . GLY A 1 140 ? -13.899 -1.284 10.650 1.00 79.38 140 GLY A C 1
ATOM 1013 O O . GLY A 1 140 ? -13.035 -0.490 10.269 1.00 79.38 140 GLY A O 1
ATOM 1014 N N . ASP A 1 141 ? -15.111 -0.880 11.034 1.00 82.50 141 ASP A N 1
ATOM 1015 C CA . ASP A 1 141 ? -15.529 0.528 11.068 1.00 82.50 141 ASP A CA 1
ATOM 1016 C C . ASP A 1 141 ? -14.877 1.316 12.224 1.00 82.50 141 ASP A C 1
ATOM 1018 O O . ASP A 1 141 ? -14.947 2.546 12.246 1.00 82.50 141 ASP A O 1
ATOM 1022 N N . LEU A 1 142 ? -14.238 0.642 13.190 1.00 83.88 142 LEU A N 1
ATOM 1023 C CA . LEU A 1 142 ? -13.742 1.258 14.424 1.00 83.88 142 LEU A CA 1
ATOM 1024 C C . LEU A 1 142 ? -12.705 2.349 14.147 1.00 83.88 142 LEU A C 1
ATOM 1026 O O . LEU A 1 142 ? -12.783 3.426 14.727 1.00 83.88 142 LEU A O 1
ATOM 1030 N N . LEU A 1 143 ? -11.768 2.105 13.228 1.00 84.44 143 LEU A N 1
ATOM 1031 C CA . LEU A 1 143 ? -10.699 3.060 12.906 1.00 84.44 143 LEU A CA 1
ATOM 1032 C C . LEU A 1 143 ? -11.016 3.982 11.724 1.00 84.44 143 LEU A C 1
ATOM 1034 O O . LEU A 1 143 ? -10.273 4.925 11.461 1.00 84.44 143 LEU A O 1
ATOM 1038 N N . THR A 1 144 ? -12.086 3.704 10.982 1.00 81.88 144 THR A N 1
ATOM 1039 C CA . THR A 1 144 ? -12.397 4.399 9.723 1.00 81.88 144 THR A CA 1
ATOM 1040 C C . THR A 1 144 ? -13.583 5.352 9.844 1.00 81.88 144 THR A C 1
ATOM 1042 O O . THR A 1 144 ? -13.752 6.235 8.999 1.00 81.88 144 THR A O 1
ATOM 1045 N N . ARG A 1 145 ? -14.400 5.210 10.893 1.00 85.81 145 ARG A N 1
ATOM 1046 C CA . ARG A 1 145 ? -15.611 6.001 11.114 1.00 85.81 145 ARG A CA 1
ATOM 1047 C C . ARG A 1 145 ? -15.379 7.157 12.085 1.00 85.81 145 ARG A C 1
ATOM 1049 O O . ARG A 1 145 ? -14.629 7.048 13.048 1.00 85.81 145 ARG A O 1
ATOM 1056 N N . ASP A 1 146 ? -16.079 8.267 11.855 1.00 84.56 146 ASP A N 1
ATOM 1057 C CA . ASP A 1 146 ? -16.100 9.392 12.792 1.00 84.56 146 ASP A CA 1
ATOM 1058 C C . ASP A 1 146 ? -17.103 9.134 13.927 1.00 84.56 146 ASP A C 1
ATOM 1060 O O . ASP A 1 146 ? -18.314 9.311 13.772 1.00 84.56 146 ASP A O 1
ATOM 1064 N N . TRP A 1 147 ? -16.597 8.716 15.083 1.00 85.62 147 TRP A N 1
ATOM 1065 C CA . TRP A 1 147 ? -17.408 8.431 16.271 1.00 85.62 147 TRP A CA 1
ATOM 1066 C C . TRP A 1 147 ? -17.875 9.680 17.025 1.00 85.62 147 TRP A C 1
ATOM 1068 O O . TRP A 1 147 ? -18.660 9.564 17.965 1.00 85.62 147 TRP A O 1
ATOM 1078 N N . THR A 1 148 ? -17.443 10.876 16.614 1.00 83.75 148 THR A N 1
ATOM 1079 C CA . THR A 1 148 ? -17.937 12.136 17.191 1.00 83.75 148 THR A CA 1
ATOM 1080 C C . THR A 1 148 ? -19.284 12.568 16.603 1.00 83.75 148 THR A C 1
ATOM 1082 O O . THR A 1 148 ? -19.982 13.398 17.193 1.00 83.75 148 THR A O 1
ATOM 1085 N N . ASP A 1 149 ? -19.686 11.988 15.469 1.00 86.12 149 ASP A N 1
ATOM 1086 C CA . ASP A 1 149 ? -20.989 12.224 14.855 1.00 86.12 149 ASP A CA 1
ATOM 1087 C C . ASP A 1 149 ? -22.107 11.526 15.651 1.00 86.12 149 ASP A C 1
ATOM 1089 O O . ASP A 1 149 ? -22.118 10.307 15.834 1.00 86.12 149 ASP A O 1
ATOM 1093 N N . VAL A 1 150 ? -23.105 12.307 16.074 1.00 79.00 150 VAL A N 1
ATOM 1094 C CA . VAL A 1 150 ? -24.284 11.838 16.824 1.00 79.00 150 VAL A CA 1
ATOM 1095 C C . VAL A 1 150 ? -25.046 10.739 16.075 1.00 79.00 150 VAL A C 1
ATOM 1097 O O . VAL A 1 150 ? -25.648 9.869 16.701 1.00 79.00 150 VAL A O 1
ATOM 1100 N N . THR A 1 151 ? -25.015 10.733 14.741 1.00 86.06 151 THR A N 1
ATOM 1101 C CA . THR A 1 151 ? -25.664 9.687 13.933 1.00 86.06 151 THR A CA 1
ATOM 1102 C C . THR A 1 151 ? -25.033 8.306 14.116 1.00 86.06 151 THR A C 1
ATOM 1104 O O . THR A 1 151 ? -25.690 7.301 13.851 1.00 86.06 151 THR A O 1
ATOM 1107 N N . ASN A 1 152 ? -23.801 8.240 14.627 1.00 86.44 152 ASN A N 1
ATOM 1108 C CA . ASN A 1 152 ? -23.078 7.001 14.901 1.00 86.44 152 ASN A CA 1
ATOM 1109 C C . ASN A 1 152 ? -23.214 6.536 16.355 1.00 86.44 152 ASN A C 1
ATOM 1111 O O . ASN A 1 152 ? -22.676 5.488 16.699 1.00 86.44 152 ASN A O 1
ATOM 1115 N N . GLN A 1 153 ? -23.951 7.260 17.205 1.00 82.94 153 GLN A N 1
ATOM 1116 C CA . GLN A 1 153 ? -24.067 6.941 18.630 1.00 82.94 153 GLN A CA 1
ATOM 1117 C C . GLN A 1 153 ? -24.672 5.549 18.885 1.00 82.94 153 GLN A C 1
ATOM 1119 O O . GLN A 1 153 ? -24.205 4.828 19.760 1.00 82.94 153 GLN A O 1
ATOM 1124 N N . GLU A 1 154 ? -25.690 5.145 18.119 1.00 84.19 154 GLU A N 1
ATOM 1125 C CA . GLU A 1 154 ? -26.300 3.813 18.261 1.00 84.19 154 GLU A CA 1
ATOM 1126 C C . GLU A 1 154 ? -25.309 2.693 17.910 1.00 84.19 154 GLU A C 1
ATOM 1128 O O . GLU A 1 154 ? -25.264 1.670 18.589 1.00 84.19 154 GLU A O 1
ATOM 1133 N N . LEU A 1 155 ? -24.464 2.918 16.898 1.00 86.88 155 LEU A N 1
ATOM 1134 C CA . LEU A 1 155 ? -23.394 1.995 16.517 1.00 86.88 155 LEU A CA 1
ATOM 1135 C C . LEU A 1 155 ? -22.280 1.968 17.567 1.00 86.88 155 LEU A C 1
ATOM 1137 O O . LEU A 1 155 ? -21.842 0.886 17.946 1.00 86.88 155 LEU A O 1
ATOM 1141 N N . LEU A 1 156 ? -21.871 3.130 18.087 1.00 86.12 156 LEU A N 1
ATOM 1142 C CA . LEU A 1 156 ? -20.893 3.229 19.171 1.00 86.12 156 LEU A CA 1
ATOM 1143 C C . LEU A 1 156 ? -21.342 2.396 20.377 1.00 86.12 156 LEU A C 1
ATOM 1145 O O . LEU A 1 156 ? -20.576 1.590 20.890 1.00 86.12 156 LEU A O 1
ATOM 1149 N N . CYS A 1 157 ? -22.606 2.534 20.783 1.00 86.94 157 CYS A N 1
ATOM 1150 C CA . CYS A 1 157 ? -23.158 1.806 21.923 1.00 86.94 157 CYS A CA 1
ATOM 1151 C C . CYS A 1 157 ? -23.511 0.340 21.632 1.00 86.94 157 CYS A C 1
ATOM 1153 O O . CYS A 1 157 ? -23.928 -0.367 22.551 1.00 86.94 157 CYS A O 1
ATOM 1155 N N . SER A 1 158 ? -23.370 -0.120 20.384 1.00 87.62 158 SER A N 1
ATOM 1156 C CA . SER A 1 158 ? -23.514 -1.539 20.041 1.00 87.62 158 SER A CA 1
ATOM 1157 C C . SER A 1 158 ? -22.268 -2.356 20.381 1.00 87.62 158 SER A C 1
ATOM 1159 O O . SER A 1 158 ? -22.396 -3.552 20.635 1.00 87.62 158 SER A O 1
ATOM 1161 N N . PHE A 1 159 ? -21.098 -1.710 20.454 1.00 86.19 159 PHE A N 1
ATOM 1162 C CA . PHE A 1 159 ? -19.880 -2.326 20.968 1.00 86.19 159 PHE A CA 1
ATOM 1163 C C . PHE A 1 159 ? -19.975 -2.518 22.479 1.00 86.19 159 PHE A C 1
ATOM 1165 O O . PHE A 1 159 ? -20.550 -1.700 23.202 1.00 86.19 159 PHE A O 1
ATOM 1172 N N . THR A 1 160 ? -19.376 -3.586 22.974 1.00 86.94 160 THR A N 1
ATOM 1173 C CA . THR A 1 160 ? -19.110 -3.783 24.398 1.00 86.94 160 THR A CA 1
ATOM 1174 C C . THR A 1 160 ? -17.752 -3.184 24.765 1.00 86.94 160 THR A C 1
ATOM 1176 O O . THR A 1 160 ? -16.872 -3.057 23.916 1.00 86.94 160 THR A O 1
ATOM 1179 N N . ILE A 1 161 ? -17.555 -2.813 26.036 1.00 87.12 161 ILE A N 1
ATOM 1180 C CA . ILE A 1 161 ? -16.235 -2.345 26.496 1.00 87.12 161 ILE A CA 1
ATOM 1181 C C . ILE A 1 161 ? -15.179 -3.446 26.341 1.00 87.12 161 ILE A C 1
ATOM 1183 O O . ILE A 1 161 ? -14.073 -3.146 25.909 1.00 87.12 161 ILE A O 1
ATOM 1187 N N . ASP A 1 162 ? -15.537 -4.705 26.602 1.00 87.88 162 ASP A N 1
ATOM 1188 C CA . ASP A 1 162 ? -14.621 -5.837 26.438 1.00 87.88 162 ASP A CA 1
ATOM 1189 C C . ASP A 1 162 ? -14.126 -5.958 24.980 1.00 87.88 162 ASP A C 1
ATOM 1191 O O . ASP A 1 162 ? -12.935 -6.147 24.748 1.00 87.88 162 ASP A O 1
ATOM 1195 N N . GLU A 1 163 ? -15.003 -5.766 23.985 1.00 86.88 163 GLU A N 1
ATOM 1196 C CA . GLU A 1 163 ? -14.604 -5.742 22.567 1.00 86.88 163 GLU A CA 1
ATOM 1197 C C . GLU A 1 163 ? -13.653 -4.577 22.249 1.00 86.88 163 GLU A C 1
ATOM 1199 O O . GLU A 1 163 ? -12.711 -4.741 21.471 1.00 86.88 163 GLU A O 1
ATOM 1204 N N . LEU A 1 164 ? -13.870 -3.393 22.831 1.00 88.75 164 LEU A N 1
ATOM 1205 C CA . LEU A 1 164 ? -12.977 -2.245 22.632 1.00 88.75 164 LEU A CA 1
ATOM 1206 C C . LEU A 1 164 ? -11.601 -2.476 23.280 1.00 88.75 164 LEU A C 1
ATOM 1208 O O . LEU A 1 164 ? -10.581 -2.129 22.680 1.00 88.75 164 LEU A O 1
ATOM 1212 N N . ASP A 1 165 ? -11.563 -3.111 24.452 1.00 88.12 165 ASP A N 1
ATOM 1213 C CA . ASP A 1 165 ? -10.326 -3.503 25.134 1.00 88.12 165 ASP A CA 1
ATOM 1214 C C . ASP A 1 165 ? -9.539 -4.543 24.319 1.00 88.12 165 ASP A C 1
ATOM 1216 O O . ASP A 1 165 ? -8.324 -4.409 24.155 1.00 88.12 165 ASP A O 1
ATOM 1220 N N . GLU A 1 166 ? -10.211 -5.546 23.747 1.00 88.25 166 GLU A N 1
ATOM 1221 C CA . GLU A 1 166 ? -9.581 -6.523 22.847 1.00 88.25 166 GLU A CA 1
ATOM 1222 C C . GLU A 1 166 ? -8.956 -5.838 21.621 1.00 88.25 166 GLU A C 1
ATOM 1224 O O . GLU A 1 166 ? -7.799 -6.102 21.286 1.00 88.25 166 GLU A O 1
ATOM 1229 N N . ASN A 1 167 ? -9.664 -4.893 20.994 1.00 86.31 167 ASN A N 1
ATOM 1230 C CA . ASN A 1 167 ? -9.129 -4.121 19.866 1.00 86.31 167 ASN A CA 1
ATOM 1231 C C . ASN A 1 167 ? -7.920 -3.262 20.267 1.00 86.31 167 ASN A C 1
ATOM 1233 O O . ASN A 1 167 ? -6.963 -3.146 19.499 1.00 86.31 167 ASN A O 1
ATOM 1237 N N . TYR A 1 168 ? -7.925 -2.681 21.470 1.00 88.38 168 TYR A N 1
ATOM 1238 C CA . TYR A 1 168 ? -6.781 -1.930 21.990 1.00 88.38 168 TYR A CA 1
ATOM 1239 C C . TYR A 1 168 ? -5.548 -2.825 22.187 1.00 88.38 168 TYR A C 1
ATOM 1241 O O . TYR A 1 168 ? -4.422 -2.430 21.865 1.00 88.38 168 TYR A O 1
ATOM 1249 N N . VAL A 1 169 ? -5.743 -4.051 22.680 1.00 87.25 169 VAL A N 1
ATOM 1250 C CA . VAL A 1 169 ? -4.663 -5.040 22.800 1.00 87.25 169 VAL A CA 1
ATOM 1251 C C . VAL A 1 169 ? -4.100 -5.375 21.418 1.00 87.25 169 VAL A C 1
ATOM 1253 O O . VAL A 1 169 ? -2.895 -5.240 21.217 1.00 87.25 169 VAL A O 1
ATOM 1256 N N . ILE A 1 170 ? -4.950 -5.687 20.437 1.00 83.06 170 ILE A N 1
ATOM 1257 C CA . ILE A 1 170 ? -4.515 -5.984 19.059 1.00 83.06 170 ILE A CA 1
ATOM 1258 C C . ILE A 1 170 ? -3.713 -4.808 18.467 1.00 83.06 170 ILE A C 1
ATOM 1260 O O . ILE A 1 170 ? -2.631 -5.014 17.914 1.00 83.06 170 ILE A O 1
ATOM 1264 N N . ALA A 1 171 ? -4.170 -3.566 18.670 1.00 83.00 171 ALA A N 1
ATOM 1265 C CA . ALA A 1 171 ? -3.484 -2.357 18.199 1.00 83.00 171 ALA A CA 1
ATOM 1266 C C . ALA A 1 171 ? -2.100 -2.135 18.825 1.00 83.00 171 ALA A C 1
ATOM 1268 O O . ALA A 1 171 ? -1.256 -1.450 18.243 1.00 83.00 171 ALA A O 1
ATOM 1269 N N . THR A 1 172 ? -1.843 -2.706 20.001 1.00 81.50 172 THR A N 1
ATOM 1270 C CA . THR A 1 172 ? -0.585 -2.527 20.741 1.00 81.50 172 THR A CA 1
ATOM 1271 C C . THR A 1 172 ? 0.338 -3.745 20.689 1.00 81.50 172 THR A C 1
ATOM 1273 O O . THR A 1 172 ? 1.521 -3.622 21.015 1.00 81.50 172 THR A O 1
ATOM 1276 N N . GLU A 1 173 ? -0.148 -4.901 20.232 1.00 77.38 173 GLU A N 1
ATOM 1277 C CA . GLU A 1 173 ? 0.598 -6.162 20.241 1.00 77.38 173 GLU A CA 1
ATOM 1278 C C . GLU A 1 173 ? 1.751 -6.217 19.228 1.00 77.38 173 GLU A C 1
ATOM 1280 O O . GLU A 1 173 ? 2.725 -6.935 19.467 1.00 77.38 173 GLU A O 1
ATOM 1285 N N . ASN A 1 174 ? 1.694 -5.473 18.112 1.00 69.44 174 ASN A N 1
ATOM 1286 C CA . ASN A 1 174 ? 2.655 -5.675 17.018 1.00 69.44 174 ASN A CA 1
ATOM 1287 C C . ASN A 1 174 ? 3.237 -4.396 16.372 1.00 69.44 174 ASN A C 1
ATOM 1289 O O . ASN A 1 174 ? 3.118 -4.185 15.160 1.00 69.44 174 ASN A O 1
ATOM 1293 N N . PRO A 1 175 ? 3.965 -3.558 17.137 1.00 67.25 175 PRO A N 1
ATOM 1294 C CA . PRO A 1 175 ? 4.585 -2.338 16.609 1.00 67.25 175 PRO A CA 1
ATOM 1295 C C . PRO A 1 175 ? 5.636 -2.614 15.518 1.00 67.25 175 PRO A C 1
ATOM 1297 O O . PRO A 1 175 ? 5.856 -1.781 14.640 1.00 67.25 175 PRO A O 1
ATOM 1300 N N . ALA A 1 176 ? 6.275 -3.789 15.535 1.00 68.19 176 ALA A N 1
ATOM 1301 C CA . ALA A 1 176 ? 7.264 -4.177 14.530 1.00 68.19 176 ALA A CA 1
ATOM 1302 C C . ALA A 1 176 ? 6.643 -4.334 13.132 1.00 68.19 176 ALA A C 1
ATOM 1304 O O . ALA A 1 176 ? 7.245 -3.928 12.135 1.00 68.19 176 ALA A O 1
ATOM 1305 N N . LYS A 1 177 ? 5.418 -4.869 13.058 1.00 73.19 177 LYS A N 1
ATOM 1306 C CA . LYS A 1 177 ? 4.678 -5.029 11.804 1.00 73.19 177 LYS A CA 1
ATOM 1307 C C . LYS A 1 177 ? 4.335 -3.670 11.182 1.00 73.19 177 LYS A C 1
ATOM 1309 O O . LYS A 1 177 ? 4.545 -3.480 9.987 1.00 73.19 177 LYS A O 1
ATOM 1314 N N . LEU A 1 178 ? 3.901 -2.705 11.998 1.00 71.12 178 LEU A N 1
ATOM 1315 C CA . LEU A 1 178 ? 3.625 -1.330 11.556 1.00 71.12 178 LEU A CA 1
ATOM 1316 C C . LEU A 1 178 ? 4.884 -0.615 11.061 1.00 71.12 178 LEU A C 1
ATOM 1318 O O . LEU A 1 178 ? 4.873 -0.019 9.984 1.00 71.12 178 LEU A O 1
ATOM 1322 N N . LEU A 1 179 ? 5.993 -0.731 11.796 1.00 70.62 179 LEU A N 1
ATOM 1323 C CA . LEU A 1 179 ? 7.283 -0.177 11.372 1.00 70.62 179 LEU A CA 1
ATOM 1324 C C . LEU A 1 179 ? 7.751 -0.774 10.038 1.00 70.62 179 LEU A C 1
ATOM 1326 O O . LEU A 1 179 ? 8.247 -0.043 9.182 1.00 70.62 179 LEU A O 1
ATOM 1330 N N . SER A 1 180 ? 7.552 -2.079 9.834 1.00 76.75 180 SER A N 1
ATOM 1331 C CA . SER A 1 180 ? 7.859 -2.747 8.566 1.00 76.75 180 SER A CA 1
ATOM 1332 C C . SER A 1 180 ? 6.994 -2.221 7.414 1.00 76.75 180 SER A C 1
ATOM 1334 O O . SER A 1 180 ? 7.535 -1.854 6.370 1.00 76.75 180 SER A O 1
ATOM 1336 N N . MET A 1 181 ? 5.673 -2.104 7.602 1.00 78.25 181 MET A N 1
ATOM 1337 C CA . MET A 1 181 ? 4.766 -1.547 6.586 1.00 78.25 181 MET A CA 1
ATOM 1338 C C . MET A 1 181 ? 5.132 -0.105 6.219 1.00 78.25 181 MET A C 1
ATOM 1340 O O . MET A 1 181 ? 5.188 0.235 5.037 1.00 78.25 181 MET A O 1
ATOM 1344 N N . LYS A 1 182 ? 5.462 0.724 7.215 1.00 77.75 182 LYS A N 1
ATOM 1345 C CA . LYS A 1 182 ? 5.925 2.101 7.012 1.00 77.75 182 LYS A CA 1
ATOM 1346 C C . LYS A 1 182 ? 7.237 2.173 6.236 1.00 77.75 182 LYS A C 1
ATOM 1348 O O . LYS A 1 182 ? 7.366 3.004 5.336 1.00 77.75 182 LYS A O 1
ATOM 1353 N N . SER A 1 183 ? 8.207 1.322 6.576 1.00 80.75 183 SER A N 1
ATOM 1354 C CA . SER A 1 183 ? 9.482 1.260 5.854 1.00 80.75 183 SER A CA 1
ATOM 1355 C C . SER A 1 183 ? 9.235 0.926 4.389 1.00 80.75 183 SER A C 1
ATOM 1357 O O . SER A 1 183 ? 9.623 1.695 3.519 1.00 80.75 183 SER A O 1
ATOM 1359 N N . ARG A 1 184 ? 8.466 -0.136 4.118 1.00 80.31 184 ARG A N 1
ATOM 1360 C CA . ARG A 1 184 ? 8.134 -0.555 2.750 1.00 80.31 184 ARG A CA 1
ATOM 1361 C C . ARG A 1 184 ? 7.392 0.527 1.967 1.00 80.31 184 ARG A C 1
ATOM 1363 O O . ARG A 1 184 ? 7.678 0.729 0.794 1.00 80.31 184 ARG A O 1
ATOM 1370 N N . ALA A 1 185 ? 6.469 1.246 2.606 1.00 84.44 185 ALA A N 1
ATOM 1371 C CA . ALA A 1 185 ? 5.780 2.378 1.987 1.00 84.44 185 ALA A CA 1
ATOM 1372 C C . ALA A 1 185 ? 6.760 3.490 1.583 1.00 84.44 185 ALA A C 1
ATOM 1374 O O . ALA A 1 185 ? 6.673 4.031 0.481 1.00 84.44 185 ALA A O 1
ATOM 1375 N N . THR A 1 186 ? 7.717 3.792 2.464 1.00 85.94 186 THR A N 1
ATOM 1376 C CA . THR A 1 186 ? 8.766 4.791 2.221 1.00 85.94 186 THR A CA 1
ATOM 1377 C C . THR A 1 186 ? 9.684 4.360 1.076 1.00 85.94 186 THR A C 1
ATOM 1379 O O . THR A 1 186 ? 9.990 5.171 0.203 1.00 85.94 186 THR A O 1
ATOM 1382 N N . ASP A 1 187 ? 10.072 3.084 1.039 1.00 85.25 187 ASP A N 1
ATOM 1383 C CA . ASP A 1 187 ? 10.939 2.522 -0.001 1.00 85.25 187 ASP A CA 1
ATOM 1384 C C . ASP A 1 187 ? 10.262 2.567 -1.381 1.00 85.25 187 ASP A C 1
ATOM 1386 O O . ASP A 1 187 ? 10.872 2.985 -2.367 1.00 85.25 187 ASP A O 1
ATOM 1390 N N . ILE A 1 188 ? 8.970 2.228 -1.451 1.00 87.06 188 ILE A N 1
ATOM 1391 C CA . ILE A 1 188 ? 8.173 2.312 -2.685 1.00 87.06 188 ILE A CA 1
ATOM 1392 C C . ILE A 1 188 ? 8.053 3.762 -3.165 1.00 87.06 188 ILE A C 1
ATOM 1394 O O . ILE A 1 188 ? 8.205 4.022 -4.359 1.00 87.06 188 ILE A O 1
ATOM 1398 N N . GLN A 1 189 ? 7.833 4.718 -2.259 1.00 88.12 189 GLN A N 1
ATOM 1399 C CA . GLN A 1 189 ? 7.767 6.142 -2.602 1.00 88.12 189 GLN A CA 1
ATOM 1400 C C . GLN A 1 189 ? 9.106 6.687 -3.109 1.00 88.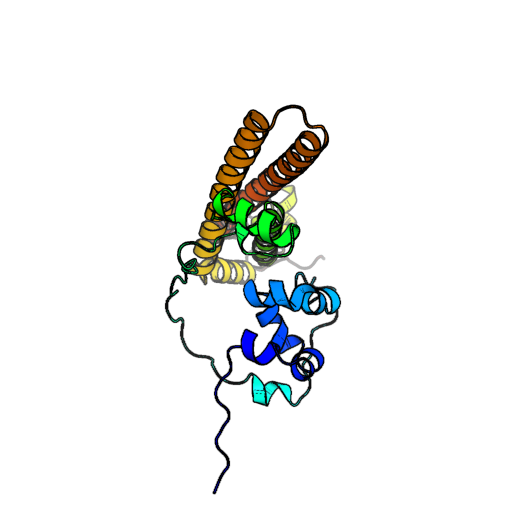12 189 GLN A C 1
ATOM 1402 O O . GLN A 1 189 ? 9.151 7.424 -4.101 1.00 88.12 189 GLN A O 1
ATOM 1407 N N . ALA A 1 190 ? 10.207 6.313 -2.459 1.00 88.00 190 ALA A N 1
ATOM 1408 C CA . ALA A 1 190 ? 11.542 6.658 -2.929 1.00 88.00 190 ALA A CA 1
ATOM 1409 C C . ALA A 1 190 ? 11.788 6.074 -4.329 1.00 88.00 190 ALA A C 1
ATOM 1411 O O . ALA A 1 190 ? 12.216 6.794 -5.232 1.00 88.00 190 ALA A O 1
ATOM 1412 N N . CYS A 1 191 ? 11.418 4.809 -4.543 1.00 87.00 191 CYS A N 1
ATOM 1413 C CA . CYS A 1 191 ? 11.600 4.145 -5.827 1.00 87.00 191 CYS A CA 1
ATOM 1414 C C . CYS A 1 191 ? 10.739 4.747 -6.943 1.00 87.00 191 CYS A C 1
ATOM 1416 O O . CYS A 1 191 ? 11.221 4.933 -8.061 1.00 87.00 191 CYS A O 1
ATOM 1418 N N . GLN A 1 192 ? 9.490 5.121 -6.650 1.00 88.88 192 GLN A N 1
ATOM 1419 C CA . GLN A 1 192 ? 8.640 5.854 -7.591 1.00 88.88 192 GLN A CA 1
ATOM 1420 C C . GLN A 1 192 ? 9.330 7.145 -8.043 1.00 88.88 192 GLN A C 1
ATOM 1422 O O . GLN A 1 192 ? 9.421 7.401 -9.242 1.00 88.88 192 GLN A O 1
ATOM 1427 N N . THR A 1 193 ? 9.882 7.911 -7.099 1.00 89.06 193 THR A N 1
ATOM 1428 C CA . THR A 1 193 ? 10.582 9.169 -7.397 1.00 89.06 193 THR A CA 1
ATOM 1429 C C . THR A 1 193 ? 11.787 8.936 -8.317 1.00 89.06 193 THR A C 1
ATOM 1431 O O . THR A 1 193 ? 12.000 9.690 -9.269 1.00 89.06 193 THR A O 1
ATOM 1434 N N . GLU A 1 194 ? 12.577 7.884 -8.080 1.00 88.69 194 GLU A N 1
ATOM 1435 C CA . GLU A 1 194 ? 13.700 7.521 -8.957 1.00 88.69 194 GLU A CA 1
ATOM 1436 C C . GLU A 1 194 ? 13.232 7.149 -10.371 1.00 88.69 194 GLU A C 1
ATOM 1438 O O . GLU A 1 194 ? 13.826 7.587 -11.362 1.00 88.69 194 GLU A O 1
ATOM 1443 N N . TRP A 1 195 ? 12.141 6.389 -10.480 1.00 87.50 195 TRP A N 1
ATOM 1444 C CA . TRP A 1 195 ? 11.549 6.010 -11.762 1.00 87.50 195 TRP A CA 1
ATOM 1445 C C . TRP A 1 195 ? 10.970 7.200 -12.529 1.00 87.50 195 TRP A C 1
ATOM 1447 O O . TRP A 1 195 ? 11.182 7.289 -13.737 1.00 87.50 195 TRP A O 1
ATOM 1457 N N . GLU A 1 196 ? 10.310 8.144 -11.862 1.00 88.69 196 GLU A N 1
ATOM 1458 C CA . GLU A 1 196 ? 9.815 9.382 -12.480 1.00 88.69 196 GLU A CA 1
ATOM 1459 C C . GLU A 1 196 ? 10.954 10.217 -13.070 1.00 88.69 196 GLU A C 1
ATOM 1461 O O . GLU A 1 196 ? 10.872 10.692 -14.207 1.00 88.69 196 GLU A O 1
ATOM 1466 N N . VAL A 1 197 ? 12.051 10.368 -12.319 1.00 87.81 197 VAL A N 1
ATOM 1467 C CA . VAL A 1 197 ? 13.255 11.059 -12.797 1.00 87.81 197 VAL A CA 1
ATOM 1468 C C . VAL A 1 197 ? 13.830 10.335 -14.014 1.00 87.81 197 VAL A C 1
ATOM 1470 O O . VAL A 1 197 ? 14.088 10.971 -15.036 1.00 87.81 197 VAL A O 1
ATOM 1473 N N . PHE A 1 198 ? 13.972 9.010 -13.940 1.00 85.94 198 PHE A N 1
ATOM 1474 C CA . PHE A 1 198 ? 14.514 8.202 -15.029 1.00 85.94 198 PHE A CA 1
ATOM 1475 C C . PHE A 1 198 ? 13.664 8.274 -16.306 1.00 85.94 198 PHE A C 1
ATOM 1477 O O . PHE A 1 198 ? 14.209 8.440 -17.401 1.00 85.94 198 PHE A O 1
ATOM 1484 N N . VAL A 1 199 ? 12.337 8.160 -16.198 1.00 84.88 199 VAL A N 1
ATOM 1485 C CA . VAL A 1 199 ? 11.417 8.230 -17.347 1.00 84.88 199 VAL A CA 1
ATOM 1486 C C . VAL A 1 199 ? 11.475 9.615 -17.993 1.00 84.88 199 VAL A C 1
ATOM 1488 O O . VAL A 1 199 ? 11.642 9.714 -19.212 1.00 84.88 199 VAL A O 1
ATOM 1491 N N . ARG A 1 200 ? 11.450 10.683 -17.186 1.00 83.12 200 ARG A N 1
ATOM 1492 C CA . ARG A 1 200 ? 11.561 12.069 -17.664 1.00 83.12 200 ARG A CA 1
ATOM 1493 C C . ARG A 1 200 ? 12.879 12.334 -18.396 1.00 83.12 200 ARG A C 1
ATOM 1495 O O . ARG A 1 200 ? 12.883 12.951 -19.463 1.00 83.12 200 ARG A O 1
ATOM 1502 N N . ASP A 1 201 ? 13.997 11.867 -17.847 1.00 80.69 201 ASP A N 1
ATOM 1503 C CA . ASP A 1 201 ? 15.326 12.101 -18.421 1.00 80.69 201 ASP A CA 1
ATOM 1504 C C . ASP A 1 201 ? 15.542 11.277 -19.707 1.00 80.69 201 ASP A C 1
ATOM 1506 O O . ASP A 1 201 ? 16.143 11.760 -20.677 1.00 80.69 201 ASP A O 1
ATOM 1510 N N . ASN A 1 202 ? 14.980 10.065 -19.781 1.00 74.94 202 ASN A N 1
ATOM 1511 C CA . ASN A 1 202 ? 14.959 9.283 -21.021 1.00 74.94 202 ASN A CA 1
ATOM 1512 C C . ASN A 1 202 ? 14.110 9.944 -22.107 1.00 74.94 202 ASN A C 1
ATOM 1514 O O . ASN A 1 202 ? 14.552 10.023 -23.255 1.00 74.94 202 ASN A O 1
ATOM 1518 N N . ALA A 1 203 ? 12.934 10.471 -21.760 1.00 73.69 203 ALA A N 1
ATOM 1519 C CA . ALA A 1 203 ? 12.070 11.188 -22.699 1.00 73.69 203 ALA A CA 1
ATOM 1520 C C . ALA A 1 203 ? 12.774 12.413 -23.310 1.00 73.69 203 ALA A C 1
ATOM 1522 O O . ALA A 1 203 ? 12.657 12.683 -24.506 1.00 73.69 203 ALA A O 1
ATOM 1523 N N . ALA A 1 204 ? 13.566 13.130 -22.508 1.00 74.62 204 ALA A N 1
ATOM 1524 C CA . ALA A 1 204 ? 14.333 14.285 -22.967 1.00 74.62 204 ALA A CA 1
ATOM 1525 C C . ALA A 1 204 ? 15.485 13.920 -23.926 1.00 74.62 204 ALA A C 1
ATOM 1527 O O . ALA A 1 204 ? 15.890 14.750 -24.743 1.00 74.62 204 ALA A O 1
ATOM 1528 N N . THR A 1 205 ? 16.027 12.701 -23.838 1.00 68.50 205 THR A N 1
ATOM 1529 C CA . THR A 1 205 ? 17.235 12.281 -24.571 1.00 68.50 205 THR A CA 1
ATOM 1530 C C . THR A 1 205 ? 16.956 11.490 -25.848 1.00 68.50 205 THR A C 1
ATOM 1532 O O . THR A 1 205 ? 17.754 11.559 -26.783 1.00 68.50 205 THR A O 1
ATOM 1535 N N . THR A 1 206 ? 15.838 10.764 -25.936 1.00 62.78 206 THR A N 1
ATOM 1536 C CA . THR A 1 206 ? 15.567 9.848 -27.063 1.00 62.78 206 THR A CA 1
ATOM 1537 C C . THR A 1 206 ? 14.936 10.502 -28.299 1.00 62.78 206 THR A C 1
ATOM 1539 O O . THR A 1 206 ? 14.997 9.920 -29.383 1.00 62.78 206 THR A O 1
ATOM 1542 N N . GLY A 1 207 ? 14.443 11.742 -28.205 1.00 58.97 207 GLY A N 1
ATOM 1543 C CA . GLY A 1 207 ? 13.861 12.463 -29.346 1.00 58.97 207 GLY A CA 1
ATOM 1544 C C . GLY A 1 207 ? 12.557 11.839 -29.874 1.00 58.97 207 GLY A C 1
ATOM 1545 O O . GLY A 1 207 ? 12.092 10.832 -29.361 1.00 58.97 207 GLY A O 1
ATOM 1546 N N . SER A 1 208 ? 11.957 12.456 -30.904 1.00 56.59 208 SER A N 1
ATOM 1547 C CA . SER A 1 208 ? 10.566 12.254 -31.370 1.00 56.59 208 SER A CA 1
ATOM 1548 C C . SER A 1 208 ? 10.249 10.902 -32.046 1.00 56.59 208 SER A C 1
ATOM 1550 O O . SER A 1 208 ? 9.607 10.869 -33.106 1.00 56.59 208 SER A O 1
ATOM 1552 N N . ASP A 1 209 ? 10.741 9.787 -31.515 1.00 66.62 209 ASP A N 1
ATOM 1553 C CA . ASP A 1 209 ? 10.276 8.461 -31.906 1.00 66.62 209 ASP A CA 1
ATOM 1554 C C . ASP A 1 209 ? 8.917 8.198 -31.249 1.00 66.62 209 ASP A C 1
ATOM 1556 O O . ASP A 1 209 ? 8.797 8.088 -30.031 1.00 66.62 209 ASP A O 1
ATOM 1560 N N . ARG A 1 210 ? 7.879 8.054 -32.079 1.00 65.75 210 ARG A N 1
ATOM 1561 C CA . ARG A 1 210 ? 6.504 7.794 -31.633 1.00 65.75 210 ARG A CA 1
ATOM 1562 C C . ARG A 1 210 ? 6.373 6.565 -30.739 1.00 65.75 210 ARG A C 1
ATOM 1564 O O . ARG A 1 210 ? 5.463 6.538 -29.915 1.00 65.75 210 ARG A O 1
ATOM 1571 N N . LEU A 1 211 ? 7.208 5.545 -30.935 1.00 63.72 211 LEU A N 1
ATOM 1572 C CA . LEU A 1 211 ? 7.154 4.339 -30.112 1.00 63.72 211 LEU A CA 1
ATOM 1573 C C . LEU A 1 211 ? 7.717 4.609 -28.714 1.00 63.72 211 LEU A C 1
ATOM 1575 O O . LEU A 1 211 ? 7.132 4.165 -27.730 1.00 63.72 211 LEU A O 1
ATOM 1579 N N . VAL A 1 212 ? 8.812 5.365 -28.630 1.00 67.50 212 VAL A N 1
ATOM 1580 C CA . VAL A 1 212 ? 9.417 5.755 -27.352 1.00 67.50 212 VAL A CA 1
ATOM 1581 C C . VAL A 1 212 ? 8.496 6.718 -26.609 1.00 67.50 212 VAL A C 1
ATOM 1583 O O . VAL A 1 212 ? 8.207 6.480 -25.444 1.00 67.50 212 VAL A O 1
ATOM 1586 N N . ASP A 1 213 ? 7.913 7.699 -27.304 1.00 68.69 213 ASP A N 1
ATOM 1587 C CA . ASP A 1 213 ? 6.903 8.603 -26.738 1.00 68.69 213 ASP A CA 1
ATOM 1588 C C . ASP A 1 213 ? 5.704 7.842 -26.145 1.00 68.69 213 ASP A C 1
ATOM 1590 O O . ASP A 1 213 ? 5.170 8.223 -25.105 1.00 68.69 213 ASP A O 1
ATOM 1594 N N . GLN A 1 214 ? 5.250 6.769 -26.805 1.00 69.56 214 GLN A N 1
ATOM 1595 C CA . GLN A 1 214 ? 4.130 5.962 -26.318 1.00 69.56 214 GLN A CA 1
ATOM 1596 C C . GLN A 1 214 ? 4.504 5.142 -25.076 1.00 69.56 214 GLN A C 1
ATOM 1598 O O . GLN A 1 214 ? 3.697 5.049 -24.156 1.00 69.56 214 GLN A O 1
ATOM 1603 N N . VAL A 1 215 ? 5.704 4.558 -25.042 1.00 71.69 215 VAL A N 1
ATOM 1604 C CA . VAL A 1 215 ? 6.187 3.786 -23.885 1.00 71.69 215 VAL A CA 1
ATOM 1605 C C . VAL A 1 215 ? 6.441 4.695 -22.684 1.00 71.69 215 VAL A C 1
ATOM 1607 O O . VAL A 1 215 ? 6.069 4.336 -21.572 1.00 71.69 215 VAL A O 1
ATOM 1610 N N . THR A 1 216 ? 7.012 5.881 -22.903 1.00 74.88 216 THR A N 1
ATOM 1611 C CA . THR A 1 216 ? 7.192 6.899 -21.861 1.00 74.88 216 THR A CA 1
ATOM 1612 C C . THR A 1 216 ? 5.852 7.295 -21.255 1.00 74.88 216 THR A C 1
ATOM 1614 O O . THR A 1 216 ? 5.723 7.260 -20.039 1.00 74.88 216 THR A O 1
ATOM 1617 N N . ARG A 1 217 ? 4.832 7.586 -22.076 1.00 76.56 217 ARG A N 1
ATOM 1618 C CA . ARG A 1 217 ? 3.495 7.925 -21.560 1.00 76.56 217 ARG A CA 1
ATOM 1619 C C . ARG A 1 217 ? 2.842 6.788 -20.780 1.00 76.56 217 ARG A C 1
ATOM 1621 O O . ARG A 1 217 ? 2.260 7.051 -19.743 1.00 76.56 217 ARG A O 1
ATOM 1628 N N . ASP A 1 218 ? 2.957 5.536 -21.235 1.00 73.94 218 ASP A N 1
ATOM 1629 C CA . ASP A 1 218 ? 2.438 4.391 -20.462 1.00 73.94 218 ASP A CA 1
ATOM 1630 C C . ASP A 1 218 ? 3.163 4.246 -19.114 1.00 73.94 218 ASP A C 1
ATOM 1632 O O . ASP A 1 218 ? 2.551 3.889 -18.111 1.00 73.94 218 ASP A O 1
ATOM 1636 N N . ALA A 1 219 ? 4.467 4.539 -19.069 1.00 73.44 219 ALA A N 1
ATOM 1637 C CA . ALA A 1 219 ? 5.225 4.551 -17.824 1.00 73.44 219 ALA A CA 1
ATOM 1638 C C . ALA A 1 219 ? 4.800 5.706 -16.900 1.00 73.44 219 ALA A C 1
ATOM 1640 O O . ALA A 1 219 ? 4.617 5.468 -15.710 1.00 73.44 219 ALA A O 1
ATOM 1641 N N . GLU A 1 220 ? 4.597 6.912 -17.437 1.00 82.06 220 GLU A N 1
ATOM 1642 C CA . GLU A 1 220 ? 4.069 8.074 -16.704 1.00 82.06 220 GLU A CA 1
ATOM 1643 C C . GLU A 1 220 ? 2.671 7.782 -16.136 1.00 82.06 220 GLU A C 1
ATOM 1645 O O . GLU A 1 220 ? 2.479 7.890 -14.931 1.00 82.06 220 GLU A O 1
ATOM 1650 N N . ASP A 1 221 ? 1.734 7.289 -16.954 1.00 82.44 221 ASP A N 1
ATOM 1651 C CA . ASP A 1 221 ? 0.369 6.942 -16.524 1.00 82.44 221 ASP A CA 1
ATOM 1652 C C . ASP A 1 221 ? 0.372 5.903 -15.381 1.00 82.44 221 ASP A C 1
ATOM 1654 O O . ASP A 1 221 ? -0.447 5.952 -14.458 1.00 82.44 221 ASP A O 1
ATOM 1658 N N . ARG A 1 222 ? 1.304 4.941 -15.421 1.00 81.00 222 ARG A N 1
ATOM 1659 C CA . ARG A 1 222 ? 1.473 3.935 -14.358 1.00 81.00 222 ARG A CA 1
ATOM 1660 C C . ARG A 1 222 ? 2.063 4.524 -13.080 1.00 81.00 222 ARG A C 1
ATOM 1662 O O . ARG A 1 222 ? 1.650 4.107 -11.999 1.00 81.00 222 ARG A O 1
ATOM 1669 N N . LEU A 1 223 ? 3.020 5.443 -13.193 1.00 83.62 223 LEU A N 1
ATOM 1670 C CA . LEU A 1 223 ? 3.614 6.132 -12.046 1.00 83.62 223 LEU A CA 1
ATOM 1671 C C . LEU A 1 223 ? 2.601 7.080 -11.388 1.00 83.62 223 LEU A C 1
ATOM 1673 O O . LEU A 1 223 ? 2.502 7.091 -10.166 1.00 83.62 223 LEU A O 1
ATOM 1677 N N . ASP A 1 224 ? 1.764 7.764 -12.167 1.00 85.19 224 ASP A N 1
ATOM 1678 C CA . ASP A 1 224 ? 0.660 8.578 -11.644 1.00 85.19 224 ASP A CA 1
ATOM 1679 C C . ASP A 1 224 ? -0.362 7.715 -10.883 1.00 85.19 224 ASP A C 1
ATOM 1681 O O . ASP A 1 224 ? -0.809 8.063 -9.787 1.00 85.19 224 ASP A O 1
ATOM 1685 N N . ALA A 1 225 ? -0.717 6.543 -11.423 1.00 81.00 225 ALA A N 1
ATOM 1686 C CA . ALA A 1 225 ? -1.600 5.604 -10.729 1.00 81.00 225 ALA A CA 1
ATOM 1687 C C . ALA A 1 225 ? -0.981 5.075 -9.422 1.00 81.00 225 ALA A C 1
ATOM 1689 O O . ALA A 1 225 ? -1.693 4.870 -8.434 1.00 81.00 225 ALA A O 1
ATOM 1690 N N . LEU A 1 226 ? 0.337 4.863 -9.409 1.00 82.12 226 LEU A N 1
ATOM 1691 C CA . LEU A 1 226 ? 1.087 4.476 -8.219 1.00 82.12 226 LEU A CA 1
ATOM 1692 C C . LEU A 1 226 ? 1.060 5.580 -7.153 1.00 82.12 226 LEU A C 1
ATOM 1694 O O . LEU A 1 226 ? 0.878 5.267 -5.979 1.00 82.12 226 LEU A O 1
ATOM 1698 N N . GLN A 1 227 ? 1.134 6.855 -7.540 1.00 84.38 227 GLN A N 1
ATOM 1699 C CA . GLN A 1 227 ? 1.044 7.972 -6.597 1.00 84.38 227 GLN A CA 1
ATOM 1700 C C . GLN A 1 227 ? -0.233 7.902 -5.744 1.00 84.38 227 GLN A C 1
ATOM 1702 O O . GLN A 1 227 ? -0.166 7.980 -4.517 1.00 84.38 227 GLN A O 1
ATOM 1707 N N . GLY A 1 228 ? -1.392 7.677 -6.373 1.00 81.62 228 GLY A N 1
ATOM 1708 C CA . GLY A 1 228 ? -2.664 7.540 -5.651 1.00 81.62 228 GLY A CA 1
ATOM 1709 C C . GLY A 1 228 ? -2.699 6.337 -4.696 1.00 81.62 228 GLY A C 1
ATOM 1710 O O . GLY A 1 228 ? -3.307 6.399 -3.624 1.00 81.62 228 GLY A O 1
ATOM 1711 N N . GLN A 1 229 ? -2.007 5.246 -5.039 1.00 82.50 229 GLN A N 1
ATOM 1712 C CA . GLN A 1 229 ? -1.854 4.100 -4.136 1.00 82.50 229 GLN A CA 1
ATOM 1713 C C . GLN A 1 229 ? -0.970 4.443 -2.939 1.00 82.50 229 GLN A C 1
ATOM 1715 O O . GLN A 1 229 ? -1.311 4.084 -1.817 1.00 82.50 229 GLN A O 1
ATOM 1720 N N . ILE A 1 230 ? 0.124 5.176 -3.145 1.00 82.62 230 ILE A N 1
ATOM 1721 C CA . ILE A 1 230 ? 1.018 5.599 -2.060 1.00 82.62 230 ILE A CA 1
ATOM 1722 C C . ILE A 1 230 ? 0.313 6.553 -1.094 1.00 82.62 230 ILE A C 1
ATOM 1724 O O . ILE A 1 230 ? 0.486 6.431 0.118 1.00 82.62 230 ILE A O 1
ATOM 1728 N N . GLU A 1 231 ? -0.531 7.457 -1.591 1.00 85.38 231 GLU A N 1
ATOM 1729 C CA . GLU A 1 231 ? -1.366 8.312 -0.735 1.00 85.38 231 GLU A CA 1
ATOM 1730 C C . GLU A 1 231 ? -2.327 7.485 0.136 1.00 85.38 231 GLU A C 1
ATOM 1732 O O . GLU A 1 231 ? -2.475 7.753 1.334 1.00 85.38 231 GLU A O 1
ATOM 1737 N N . THR A 1 232 ? -2.921 6.436 -0.441 1.00 83.38 232 THR A N 1
ATOM 1738 C CA . THR A 1 232 ? -3.790 5.491 0.281 1.00 83.38 232 THR A CA 1
ATOM 1739 C C . THR A 1 232 ? -3.002 4.730 1.352 1.00 83.38 232 THR A C 1
ATOM 1741 O O . THR A 1 232 ? -3.389 4.741 2.517 1.00 83.38 232 THR A O 1
ATOM 1744 N N . ILE A 1 233 ? -1.850 4.155 0.987 1.00 83.62 233 ILE A N 1
ATOM 1745 C CA . ILE A 1 233 ? -0.920 3.462 1.896 1.00 83.62 233 ILE A CA 1
ATOM 1746 C C . ILE A 1 233 ? -0.539 4.366 3.071 1.00 83.62 233 ILE A C 1
ATOM 1748 O O . ILE A 1 233 ? -0.632 3.952 4.222 1.00 83.62 233 ILE A O 1
ATOM 1752 N N . SER A 1 234 ? -0.125 5.602 2.789 1.00 84.69 234 SER A N 1
ATOM 1753 C CA . SER A 1 234 ? 0.321 6.561 3.803 1.00 84.69 234 SER A CA 1
ATOM 1754 C C . SER A 1 234 ? -0.792 6.890 4.798 1.00 84.69 234 SER A C 1
ATOM 1756 O O . SER A 1 234 ? -0.571 6.877 6.010 1.00 84.69 234 SER A O 1
ATOM 1758 N N . THR A 1 235 ? -2.010 7.107 4.294 1.00 86.50 235 THR A N 1
ATOM 1759 C CA . THR A 1 235 ? -3.188 7.374 5.129 1.00 86.50 235 THR A CA 1
ATOM 1760 C C . THR A 1 235 ? -3.512 6.177 6.019 1.00 86.50 235 THR A C 1
ATOM 1762 O O . THR A 1 235 ? -3.651 6.337 7.229 1.00 86.50 235 THR A O 1
ATOM 1765 N N . SER A 1 236 ? -3.572 4.972 5.453 1.00 85.50 236 SER A N 1
ATOM 1766 C CA . SER A 1 236 ? -3.907 3.764 6.208 1.00 85.50 236 SER A CA 1
ATOM 1767 C C . SER A 1 236 ? -2.825 3.385 7.228 1.00 85.50 236 SER A C 1
ATOM 1769 O O . SER A 1 236 ? -3.153 3.003 8.350 1.00 85.50 236 SER A O 1
ATOM 1771 N N . VAL A 1 237 ? -1.537 3.561 6.903 1.00 85.69 237 VAL A N 1
ATOM 1772 C CA . VAL A 1 237 ? -0.437 3.396 7.873 1.00 85.69 237 VAL A CA 1
ATOM 1773 C C . VAL A 1 237 ? -0.578 4.397 9.014 1.00 85.69 237 VAL A C 1
ATOM 1775 O O . VAL A 1 237 ? -0.457 4.000 10.168 1.00 85.69 237 VAL A O 1
ATOM 1778 N N . ALA A 1 238 ? -0.882 5.665 8.726 1.00 86.44 238 ALA A N 1
ATOM 1779 C CA . ALA A 1 238 ? -1.111 6.659 9.771 1.00 86.44 238 ALA A CA 1
ATOM 1780 C C . ALA A 1 238 ? -2.309 6.285 10.661 1.00 86.44 238 ALA A C 1
ATOM 1782 O O . ALA A 1 238 ? -2.226 6.422 11.881 1.00 86.44 238 ALA A O 1
ATOM 1783 N N . THR A 1 239 ? -3.400 5.770 10.090 1.00 86.38 239 THR A N 1
ATOM 1784 C CA . THR A 1 239 ? -4.538 5.257 10.867 1.00 86.38 239 THR A CA 1
ATOM 1785 C C . THR A 1 239 ? -4.113 4.130 11.805 1.00 86.38 239 THR A C 1
ATOM 1787 O O . THR A 1 239 ? -4.462 4.159 12.982 1.00 86.38 239 THR A O 1
ATOM 1790 N N . LEU A 1 240 ? -3.318 3.173 11.323 1.00 85.75 240 LEU A N 1
ATOM 1791 C CA . LEU A 1 240 ? -2.822 2.068 12.144 1.00 85.75 240 LEU A CA 1
ATOM 1792 C C . LEU A 1 240 ? -1.829 2.523 13.225 1.00 85.75 240 LEU A C 1
ATOM 1794 O O . LEU A 1 240 ? -1.894 2.041 14.352 1.00 85.75 240 LEU A O 1
ATOM 1798 N N . GLU A 1 241 ? -0.941 3.475 12.923 1.00 86.12 241 GLU A N 1
ATOM 1799 C CA . GLU A 1 241 ? -0.016 4.059 13.909 1.00 86.12 241 GLU A CA 1
ATOM 1800 C C . GLU A 1 241 ? -0.757 4.731 15.069 1.00 86.12 241 GLU A C 1
ATOM 1802 O O . GLU A 1 241 ? -0.293 4.686 16.208 1.00 86.12 241 GLU A O 1
ATOM 1807 N N . ASN A 1 242 ? -1.914 5.32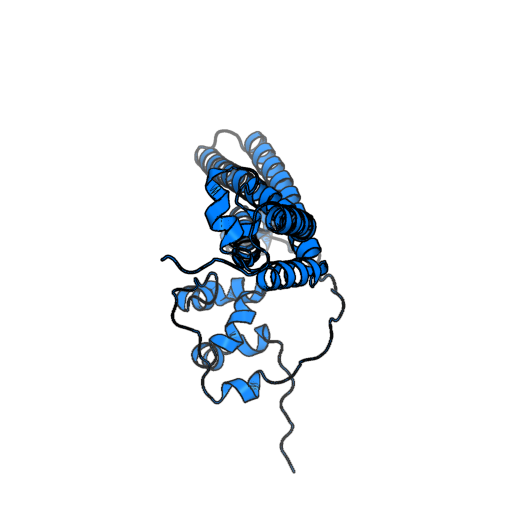9 14.784 1.00 87.75 242 ASN A N 1
ATOM 1808 C CA . ASN A 1 242 ? -2.750 5.999 15.775 1.00 87.75 242 ASN A CA 1
ATOM 1809 C C . ASN A 1 242 ? -3.893 5.111 16.292 1.00 87.75 242 ASN A C 1
ATOM 1811 O O . ASN A 1 242 ? -4.709 5.587 17.077 1.00 87.75 242 ASN A O 1
ATOM 1815 N N . ALA A 1 243 ? -3.965 3.833 15.899 1.00 87.81 243 ALA A N 1
ATOM 1816 C CA . ALA A 1 243 ? -5.092 2.956 16.218 1.00 87.81 243 ALA A CA 1
ATOM 1817 C C . ALA A 1 243 ? -5.354 2.869 17.725 1.00 87.81 243 ALA A C 1
ATOM 1819 O O . ALA A 1 243 ? -6.485 3.043 18.166 1.00 87.81 243 ALA A O 1
ATOM 1820 N N . ALA A 1 244 ? -4.302 2.682 18.524 1.00 87.81 244 ALA A N 1
ATOM 1821 C CA . ALA A 1 244 ? -4.422 2.605 19.977 1.00 87.81 244 ALA A CA 1
ATOM 1822 C C . ALA A 1 244 ? -4.990 3.901 20.588 1.00 87.81 244 ALA A C 1
ATOM 1824 O O . ALA A 1 244 ? -5.862 3.843 21.451 1.00 87.81 244 ALA A O 1
ATOM 1825 N N . GLU A 1 245 ? -4.537 5.071 20.124 1.00 90.19 245 GLU A N 1
ATOM 1826 C CA . GLU A 1 245 ? -5.034 6.369 20.603 1.00 90.19 245 GLU A CA 1
ATOM 1827 C C . GLU A 1 245 ? -6.487 6.611 20.173 1.00 90.19 245 GLU A C 1
ATOM 1829 O O . GLU A 1 245 ? -7.307 7.053 20.980 1.00 90.19 245 GLU A O 1
ATOM 1834 N N . ILE A 1 246 ? -6.827 6.259 18.930 1.00 89.31 246 ILE A N 1
ATOM 1835 C CA . ILE A 1 246 ? -8.195 6.332 18.407 1.00 89.31 246 ILE A CA 1
ATOM 1836 C C . ILE A 1 246 ? -9.127 5.455 19.250 1.00 89.31 246 ILE A C 1
ATOM 1838 O O . ILE A 1 246 ? -10.172 5.931 19.690 1.00 89.31 246 ILE A O 1
ATOM 1842 N N . ILE A 1 247 ? -8.738 4.208 19.532 1.00 90.12 247 ILE A N 1
ATOM 1843 C CA . ILE A 1 247 ? -9.540 3.269 20.328 1.00 90.12 247 ILE A CA 1
ATOM 1844 C C . ILE A 1 247 ? -9.748 3.791 21.751 1.00 90.12 247 ILE A C 1
ATOM 1846 O O . ILE A 1 247 ? -10.873 3.748 22.240 1.00 90.12 247 ILE A O 1
ATOM 1850 N N . VAL A 1 248 ? -8.722 4.358 22.395 1.00 90.94 248 VAL A N 1
ATOM 1851 C CA . VAL A 1 248 ? -8.880 5.003 23.713 1.00 90.94 248 VAL A CA 1
ATOM 1852 C C . VAL A 1 248 ? -9.921 6.125 23.655 1.00 90.94 248 VAL A C 1
ATOM 1854 O O . VAL A 1 248 ? -10.802 6.187 24.510 1.00 90.94 248 VAL A O 1
ATOM 1857 N N . GLY A 1 249 ? -9.883 6.968 22.620 1.00 89.44 249 GLY A N 1
ATOM 1858 C CA . GLY A 1 249 ? -10.897 8.006 22.420 1.00 89.44 249 GLY A CA 1
ATOM 1859 C C . GLY A 1 249 ? -12.311 7.441 22.234 1.00 89.44 249 GLY A C 1
ATOM 1860 O O . GLY A 1 249 ? -13.277 8.005 22.747 1.00 89.44 249 GLY A O 1
ATOM 1861 N N . ILE A 1 250 ? -12.445 6.307 21.543 1.00 90.25 250 ILE A N 1
ATOM 1862 C CA . ILE A 1 250 ? -13.728 5.613 21.360 1.00 90.25 250 ILE A CA 1
ATOM 1863 C C . ILE A 1 250 ? -14.234 5.035 22.685 1.00 90.25 250 ILE A C 1
ATOM 1865 O O . ILE A 1 250 ? -15.417 5.178 22.989 1.00 90.25 250 ILE A O 1
ATOM 1869 N N . VAL A 1 251 ? -13.355 4.443 23.498 1.00 89.69 251 VAL A N 1
ATOM 1870 C CA . VAL A 1 251 ? -13.684 3.954 24.848 1.00 89.69 251 VAL A CA 1
ATOM 1871 C C . VAL A 1 251 ? -14.176 5.097 25.734 1.00 89.69 251 VAL A C 1
ATOM 1873 O O . VAL A 1 251 ? -15.215 4.963 26.380 1.00 89.69 251 VAL A O 1
ATOM 1876 N N . ASP A 1 252 ? -13.499 6.246 25.722 1.00 90.25 252 ASP A N 1
ATOM 1877 C CA . ASP A 1 252 ? -13.930 7.427 26.478 1.00 90.25 252 ASP A CA 1
ATOM 1878 C C . ASP A 1 252 ? -15.333 7.888 26.051 1.00 90.25 252 ASP A C 1
ATOM 1880 O O . ASP A 1 252 ? -16.194 8.154 26.896 1.00 90.25 252 ASP A O 1
ATOM 1884 N N . LEU A 1 253 ? -15.598 7.948 24.740 1.00 88.50 253 LEU A N 1
ATOM 1885 C CA . LEU A 1 253 ? -16.925 8.278 24.214 1.00 88.50 253 LEU A CA 1
ATOM 1886 C C . LEU A 1 253 ? -17.974 7.241 24.632 1.00 88.50 253 LEU A C 1
ATOM 1888 O O . LEU A 1 253 ? -19.077 7.619 25.031 1.00 88.50 253 LEU A O 1
ATOM 1892 N N . HIS A 1 254 ? -17.638 5.952 24.586 1.00 89.81 254 HIS A N 1
ATOM 1893 C CA . HIS A 1 254 ? -18.525 4.869 25.007 1.00 89.81 254 HIS A CA 1
ATOM 1894 C C . HIS A 1 254 ? -18.916 5.014 26.482 1.00 89.81 254 HIS A C 1
ATOM 1896 O O . HIS A 1 254 ? -20.102 5.057 26.801 1.00 89.81 254 HIS A O 1
ATOM 1902 N N . ILE A 1 255 ? -17.943 5.235 27.369 1.00 87.50 255 ILE A N 1
ATOM 1903 C CA . ILE A 1 255 ? -18.175 5.444 28.809 1.00 87.50 255 ILE A CA 1
ATOM 1904 C C . ILE A 1 255 ? -19.080 6.658 29.073 1.00 87.50 255 ILE A C 1
ATOM 1906 O O . ILE A 1 255 ? -19.891 6.641 30.001 1.00 87.50 255 ILE A O 1
ATOM 1910 N N . ILE A 1 256 ? -18.940 7.730 28.288 1.00 87.06 256 ILE A N 1
ATOM 1911 C CA . ILE A 1 256 ? -19.719 8.965 28.464 1.00 87.06 256 ILE A CA 1
ATOM 1912 C C . ILE A 1 256 ? -21.159 8.809 27.961 1.00 87.06 256 ILE A C 1
ATOM 1914 O O . ILE A 1 256 ? -22.086 9.330 28.590 1.00 87.06 256 ILE A O 1
ATOM 1918 N N . TYR A 1 257 ? -21.350 8.158 26.813 1.00 86.12 257 TYR A N 1
ATOM 1919 C CA . TYR A 1 257 ? -22.609 8.202 26.065 1.00 86.12 257 TYR A CA 1
ATOM 1920 C C . TYR A 1 257 ? -23.426 6.910 26.104 1.00 86.12 257 TYR A C 1
ATOM 1922 O O . TYR A 1 257 ? -24.619 6.957 25.787 1.00 86.12 257 TYR A O 1
ATOM 1930 N N . CYS A 1 258 ? -22.826 5.785 26.484 1.00 85.69 258 CYS A N 1
ATOM 1931 C CA . CYS A 1 258 ? -23.454 4.470 26.459 1.00 85.69 258 CYS A CA 1
ATOM 1932 C C . CYS A 1 258 ? -23.747 3.954 27.872 1.00 85.69 258 CYS A C 1
ATOM 1934 O O . CYS A 1 258 ? -23.164 4.383 28.867 1.00 85.69 258 CYS A O 1
ATOM 1936 N N . ASN A 1 259 ? -24.719 3.046 27.977 1.00 76.38 259 ASN A N 1
ATOM 1937 C CA . ASN A 1 259 ? -25.075 2.441 29.254 1.00 76.38 259 ASN A CA 1
ATOM 1938 C C . ASN A 1 259 ? -23.993 1.414 29.648 1.00 76.38 259 ASN A C 1
ATOM 1940 O O . ASN A 1 259 ? -23.756 0.494 28.862 1.00 76.38 259 ASN A O 1
ATOM 1944 N N . PRO A 1 260 ? -23.364 1.511 30.837 1.00 64.38 260 PRO A N 1
ATOM 1945 C CA . PRO A 1 260 ? -22.316 0.574 31.257 1.00 64.38 260 PRO A CA 1
ATOM 1946 C C . PRO A 1 260 ? -22.795 -0.881 31.375 1.00 64.38 260 PRO A C 1
ATOM 1948 O O . PRO A 1 260 ? -21.978 -1.793 31.327 1.00 64.38 260 PRO A O 1
ATOM 1951 N N . ASP A 1 261 ? -24.108 -1.105 31.496 1.00 61.62 261 ASP A N 1
ATOM 1952 C CA . ASP A 1 261 ? -24.716 -2.440 31.571 1.00 61.62 261 ASP A CA 1
ATOM 1953 C C . ASP A 1 261 ? -25.028 -3.059 30.183 1.00 61.62 261 ASP A C 1
ATOM 1955 O O . ASP A 1 261 ? -25.639 -4.127 30.104 1.00 61.62 261 ASP A O 1
ATOM 1959 N N . GLY A 1 262 ? -24.621 -2.404 29.086 1.00 54.84 262 GLY A N 1
ATOM 1960 C CA . GLY A 1 262 ? -24.859 -2.841 27.705 1.00 54.84 262 GLY A CA 1
ATOM 1961 C C . GLY A 1 262 ? -26.215 -2.398 27.128 1.00 54.84 262 GLY A C 1
ATOM 1962 O O . GLY A 1 262 ? -27.015 -1.745 27.812 1.00 54.84 262 GLY A O 1
ATOM 1963 N N . PRO A 1 263 ? -26.498 -2.707 25.847 1.00 57.91 263 PRO A N 1
ATOM 1964 C CA . PRO A 1 263 ? -27.761 -2.349 25.213 1.00 57.91 263 PRO A CA 1
ATOM 1965 C C . PRO A 1 263 ? -28.926 -3.060 25.913 1.00 57.91 263 PRO A C 1
ATOM 1967 O O . PRO A 1 263 ? -29.031 -4.287 25.916 1.00 57.91 263 PRO A O 1
ATOM 1970 N N . THR A 1 264 ? -29.830 -2.284 26.514 1.00 54.34 264 THR A N 1
ATOM 1971 C CA . THR A 1 264 ? -31.099 -2.808 27.033 1.00 54.34 264 THR A CA 1
ATOM 1972 C C . THR A 1 264 ? -31.903 -3.396 25.871 1.00 54.34 264 THR A C 1
ATOM 1974 O O . THR A 1 264 ? -32.106 -2.683 24.883 1.00 54.34 264 THR A O 1
ATOM 1977 N N . PRO A 1 265 ? -32.363 -4.661 25.947 1.00 47.19 265 PRO A N 1
ATOM 1978 C CA . PRO A 1 265 ? -33.154 -5.252 24.876 1.00 47.19 265 PRO A CA 1
ATOM 1979 C C . PRO A 1 265 ? -34.413 -4.409 24.619 1.00 47.19 265 PRO A C 1
ATOM 1981 O O . PRO A 1 265 ? -34.951 -3.830 25.565 1.00 47.19 265 PRO A O 1
ATOM 1984 N N . PRO A 1 266 ? -34.878 -4.318 23.361 1.00 54.12 266 PRO A N 1
ATOM 1985 C CA . PRO A 1 266 ? -36.069 -3.545 23.038 1.00 54.12 266 PRO A CA 1
ATOM 1986 C C . PRO A 1 266 ? -37.304 -4.148 23.725 1.00 54.12 266 PRO A C 1
ATOM 1988 O O . PRO A 1 266 ? -37.526 -5.358 23.634 1.00 54.12 266 PRO A O 1
ATOM 1991 N N . ASP A 1 267 ? -38.077 -3.291 24.401 1.00 45.03 267 ASP A N 1
ATOM 1992 C CA . ASP A 1 267 ? -39.409 -3.594 24.957 1.00 45.03 267 ASP A CA 1
ATOM 1993 C C . ASP A 1 267 ? -40.458 -3.867 23.859 1.00 45.03 267 ASP A C 1
ATOM 1995 O O . ASP A 1 267 ? -40.450 -3.161 22.819 1.00 45.03 267 ASP A O 1
#

Foldseek 3Di:
DDDDQDDQDDLLRLCVDPVCLVAAVVSNLVNCVDPVSCVVCVCSCVVSVSDPDDPPDDDDDHHPCNCSRRDDDPDDDDDDPPPPPPPPPDPPLVPDPDPVSSVLVVCCVQADPLDSDLVVLLVLLVVLLVVLVVVLCVCPCLLVDDPVDPVCLVVLLQDALVNLVVQLCVLPVPVPVLVVSVVSLVSSVVNLVRQVVSLVVCVVPVPDDVVSVVVSVVSVVSSVVSVVSSVSSVVSSVSSNCVNVSSVVSSVVCVVRYDNVGDDPDD

Secondary structure (DSSP, 8-state):
-PPPPPPPPPHHHHTTSHHHHHHBTTTTTGGGGSHHHHHH-HHHHHHTT-SS--TTSPPP-B-TTTHHHH------------------TT--GGG-SSHHHHHHHHHHTTS-TT-S-HHHHHHHHHHHHHHHHHHHHTTTTTTTS-TTSGGGHHHHTTS-HHHHHHHHHHHHH-HHHHHHHHHHHHHHHHHHHHHHHHHHHHHHHH-S-HHHHHHHHHHHHHHHHHHHHHHHHHHHHHHHHTHHHHHHHHHHHHHHHS-TT-PPPP-

Nearest PDB structures (foldseek):
  1qu7-assembly1_B  TM=2.552E-01  e=7.763E+00  Escherichia coli

Solvent-accessible surface area (backbone atoms only — not comparable to full-atom values): 16050 Å² total; per-residue (Å²): 135,81,82,83,80,83,78,90,54,58,56,52,66,53,44,67,41,70,68,48,42,72,42,16,44,42,72,36,28,64,22,47,72,37,70,70,50,26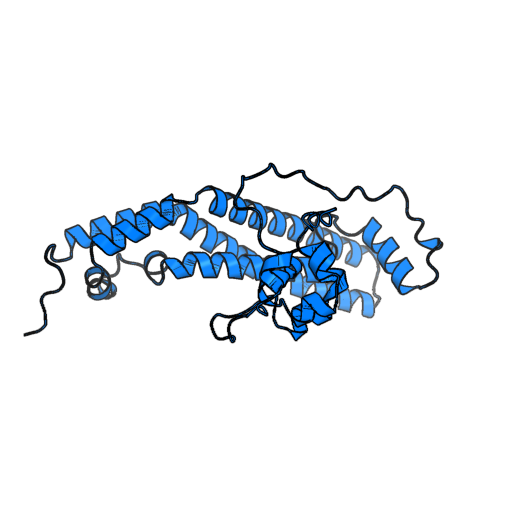,70,79,36,44,65,62,32,56,79,66,49,48,57,89,69,57,94,88,55,83,79,72,61,54,43,90,69,40,56,84,70,68,76,81,78,97,71,80,92,75,77,86,75,80,74,70,77,78,72,71,83,78,77,63,36,85,77,45,88,46,69,69,56,19,48,49,47,55,43,64,76,72,49,54,87,80,42,98,40,74,69,54,48,48,50,54,49,54,52,50,41,49,57,50,48,58,56,53,51,75,51,51,64,71,79,76,52,71,77,86,42,75,90,38,46,70,62,55,40,67,55,52,70,68,60,54,52,53,52,37,49,63,53,63,72,51,65,68,59,53,53,49,54,51,49,52,52,50,51,52,52,53,37,50,53,47,46,54,52,51,49,52,54,48,61,72,69,69,56,95,43,69,68,57,54,51,53,46,49,55,51,50,56,50,50,56,56,40,50,60,49,50,55,50,42,54,52,54,50,52,45,56,76,40,36,41,62,53,44,51,54,49,49,54,49,36,68,74,76,31,62,93,88,50,75,77,78,87,131

pLDDT: mean 73.61, std 15.56, range [27.67, 90.94]